Protein AF-A0A6N7IEB7-F1 (afdb_monomer)

Secondary structure (DSSP, 8-state):
-----S-----HHHHHHTTT-----B--TT-SEEEEESS-BHHHHHHTSTT-STT--HHHHHHHTTSSSSPPPGGGGGGSGGGTEEEEESS-S-BS-GGGS-HHHHHHHHHHHHHHHHHH--SEEEEE-HHHHHHHT--TT--SEEEEEEETTEEEEEE----GGGTTS-HHHHHHHHHHHHHHHHHHHHHHS--PPEEEEEHHHHHHTS-SSTTT-HHHHHHHHHHHHHHHHHHH---EEEEESS---TT----SSEEEE-SS-STTHHHHHHHHHHHT-S-GGGEEEE---HHHHHHHHHTT-EEE-HHHHHHHTT--

Solvent-accessible surface area (backbone atoms only — not comparable to full-atom values): 17397 Å² total; per-residue (Å²): 138,85,88,72,99,68,84,85,77,78,50,72,69,43,33,62,69,9,50,65,31,56,51,80,68,37,73,55,70,68,17,48,35,33,36,28,39,54,44,37,39,18,56,15,19,48,74,54,27,70,76,50,42,90,65,40,38,53,50,58,26,42,22,75,30,62,77,37,99,56,78,60,56,43,91,49,50,82,60,33,47,87,70,24,30,28,42,43,50,39,32,57,53,13,34,92,48,80,84,80,57,51,62,67,54,40,34,56,12,47,57,58,48,46,52,50,36,64,76,25,51,30,54,22,37,38,37,36,25,63,68,59,48,25,53,33,72,66,38,83,80,72,61,79,40,78,48,96,55,61,54,83,82,12,45,27,31,34,37,71,54,46,50,58,92,62,62,88,62,54,66,67,59,50,18,54,56,43,30,53,51,48,50,51,50,53,50,50,47,54,55,60,75,33,52,59,57,30,36,40,32,40,43,59,56,45,56,64,75,52,96,80,57,43,91,82,42,54,59,61,44,50,52,55,50,52,58,52,50,30,60,44,27,76,73,67,72,36,53,46,35,37,32,27,68,61,78,77,57,96,78,76,71,89,63,90,38,49,77,44,55,24,90,55,87,69,85,66,22,26,53,53,46,54,41,51,51,36,63,70,42,97,62,21,69,39,29,35,36,31,40,72,50,68,66,55,46,49,52,35,42,76,41,46,23,43,72,40,41,29,72,61,52,41,47,72,73,69,52,131

Mean predicted aligned error: 14.23 Å

Sequence (320 aa):
MHAGSDSWRPTEKDLAAAEGRTVPDVIAPGLRVLFCGINPGLYSAAVGHHFARPGNRFWKALHEAGFTERLLSPFEDTALPARGLGITNLVDRATAGAADLSAAELQRGVGRLEDKVRDYGPAAVAVLGMHAYRTAFGRRHARIGPQPETICGAHLWLLPNPSGAQARYQLADLVDILRELRETVWSAARSEDRSAIRWLVDGMNVIGTRPDGWWRDRDAAVRRLVHRLERHQDSSGEPLTVVFDGRPPADLADASVQVRFAPRRGRDAADDEIVRMVETDRDPGSLRVVTSDSTLAARARAGGAGVVSAGSFLRRLGDR

Foldseek 3Di:
DDDDPDDDFDDPVLLVVLFFAFADKLAAAQALEEEEEAEAASRCSSVSFPQQDPQQCVQVLCVLLPLDPDRDHSVCQNVNVVSSYIYYYLAGGYDNDSVVDDLVSLLVSLVVVLVRCVVRVHQAYEYEDDVSCCSNVVPVPDDAAWDPDARNNHTYGYAYHRHNVDPPDDSVNSNVRSNVSVCVSVVVVVVVVCPPQAEEEALVQLLVVDPPVCVVPVQVSSVVSLVLVQVVCVVRVRAYEYEYEDDHDPPPPDGPHHYYYQPDHDPCSSLVVSLVCLQPDPCQCSYEYEHPDPVSCVSSVVSNHHYDYSVRVVVVSVHD

Structure (mmCIF, N/CA/C/O backbone):
data_AF-A0A6N7IEB7-F1
#
_entry.id   AF-A0A6N7IEB7-F1
#
loop_
_atom_site.group_PDB
_atom_site.id
_atom_site.type_symbol
_atom_site.label_atom_id
_atom_site.label_alt_id
_atom_site.label_comp_id
_atom_site.label_asym_id
_atom_site.label_entity_id
_atom_site.label_seq_id
_atom_site.pdbx_PDB_ins_code
_atom_site.Cartn_x
_atom_site.Cartn_y
_atom_site.Cartn_z
_atom_site.occupancy
_atom_site.B_iso_or_equiv
_atom_site.auth_seq_id
_atom_site.auth_comp_id
_atom_site.auth_asym_id
_atom_site.auth_atom_id
_atom_site.pdbx_PDB_model_num
ATOM 1 N N . MET A 1 1 ? 26.856 -19.555 -8.829 1.00 33.53 1 MET A N 1
ATOM 2 C CA . MET A 1 1 ? 26.741 -18.780 -7.576 1.00 33.53 1 MET A CA 1
ATOM 3 C C . MET A 1 1 ? 27.744 -17.639 -7.639 1.00 33.53 1 MET A C 1
ATOM 5 O O . MET A 1 1 ? 28.922 -17.877 -7.420 1.00 33.53 1 MET A O 1
ATOM 9 N N . HIS A 1 2 ? 27.300 -16.437 -8.009 1.00 33.94 2 HIS A N 1
ATOM 10 C CA . HIS A 1 2 ? 28.089 -15.214 -7.851 1.00 33.94 2 HIS A CA 1
ATOM 11 C C . HIS A 1 2 ? 27.485 -14.439 -6.682 1.00 33.94 2 HIS A C 1
ATOM 13 O O . HIS A 1 2 ? 26.487 -13.746 -6.838 1.00 33.94 2 HIS A O 1
ATOM 19 N N . ALA A 1 3 ? 28.053 -14.648 -5.496 1.00 37.03 3 ALA A N 1
ATOM 20 C CA . ALA A 1 3 ? 27.811 -13.808 -4.336 1.00 37.03 3 ALA A CA 1
ATOM 21 C C . ALA A 1 3 ? 28.787 -12.626 -4.421 1.00 37.03 3 ALA A C 1
ATOM 23 O O . ALA A 1 3 ? 29.991 -12.803 -4.257 1.00 37.03 3 ALA A O 1
ATOM 24 N N . GLY A 1 4 ? 28.269 -11.446 -4.751 1.00 37.94 4 GLY A N 1
ATOM 25 C CA . GLY A 1 4 ? 29.026 -10.200 -4.813 1.00 37.94 4 GLY A CA 1
ATOM 26 C C . GLY A 1 4 ? 28.065 -9.035 -5.002 1.00 37.94 4 GLY A C 1
ATOM 27 O O . GLY A 1 4 ? 27.479 -8.881 -6.067 1.00 37.94 4 GLY A O 1
ATOM 28 N N . SER A 1 5 ? 27.878 -8.247 -3.951 1.00 50.69 5 SER A N 1
ATOM 29 C CA . SER A 1 5 ? 26.931 -7.134 -3.849 1.00 50.69 5 SER A CA 1
ATOM 30 C C . SER A 1 5 ? 27.354 -5.857 -4.589 1.00 50.69 5 SER A C 1
ATOM 32 O O . SER A 1 5 ? 26.827 -4.798 -4.275 1.00 50.69 5 SER A O 1
ATOM 34 N N . ASP A 1 6 ? 28.250 -5.916 -5.580 1.00 54.25 6 ASP A N 1
ATOM 35 C CA . ASP A 1 6 ? 28.765 -4.715 -6.247 1.00 54.25 6 ASP A CA 1
ATOM 36 C C . ASP A 1 6 ? 28.753 -4.812 -7.780 1.00 54.25 6 ASP A C 1
ATOM 38 O O . ASP A 1 6 ? 29.591 -5.447 -8.414 1.00 54.25 6 ASP A O 1
ATOM 42 N N . SER A 1 7 ? 27.798 -4.090 -8.373 1.00 65.69 7 SER A N 1
ATOM 43 C CA . SER A 1 7 ? 27.833 -3.484 -9.713 1.00 65.69 7 SER A CA 1
ATOM 44 C C . SER A 1 7 ? 28.461 -4.303 -10.851 1.00 65.69 7 SER A C 1
ATOM 46 O O . SER A 1 7 ? 29.455 -3.896 -11.458 1.00 65.69 7 SER A O 1
ATOM 48 N N . TRP A 1 8 ? 27.836 -5.414 -11.242 1.00 79.62 8 TRP A N 1
ATOM 49 C CA . TRP A 1 8 ? 28.175 -6.009 -12.534 1.00 79.62 8 TRP A CA 1
ATOM 50 C C . TRP A 1 8 ? 27.704 -5.101 -13.681 1.00 79.62 8 TRP A C 1
ATOM 52 O O . TRP A 1 8 ? 26.529 -4.737 -13.765 1.00 79.62 8 TRP A O 1
ATOM 62 N N . ARG A 1 9 ? 28.630 -4.720 -14.570 1.00 87.06 9 ARG A N 1
ATOM 63 C CA . ARG A 1 9 ? 28.331 -3.963 -15.791 1.00 87.06 9 ARG A CA 1
ATOM 64 C C . ARG A 1 9 ? 28.379 -4.912 -16.997 1.00 87.06 9 ARG A C 1
ATOM 66 O O . ARG A 1 9 ? 29.463 -5.408 -17.299 1.00 87.06 9 ARG A O 1
ATOM 73 N N . PRO A 1 10 ? 27.252 -5.152 -17.689 1.00 88.94 10 PRO A N 1
ATOM 74 C CA . PRO A 1 10 ? 27.214 -6.013 -18.864 1.00 88.94 10 PRO A CA 1
ATOM 75 C C . PRO A 1 10 ? 27.991 -5.395 -20.030 1.00 88.94 10 PRO A C 1
ATOM 77 O O . PRO A 1 10 ? 27.935 -4.183 -20.260 1.00 88.94 10 PRO A O 1
ATOM 80 N N . THR A 1 11 ? 28.702 -6.238 -20.775 1.00 92.88 11 THR A N 1
ATOM 81 C CA . THR A 1 11 ? 29.358 -5.874 -22.038 1.00 92.88 11 THR A CA 1
ATOM 82 C C . THR A 1 11 ? 28.338 -5.758 -23.175 1.00 92.88 11 THR A C 1
ATOM 84 O O . THR A 1 11 ? 27.195 -6.194 -23.046 1.00 92.88 11 THR A O 1
ATOM 87 N N . GLU A 1 12 ? 28.735 -5.223 -24.333 1.00 90.00 12 GLU A N 1
ATOM 88 C CA . GLU A 1 12 ? 27.867 -5.203 -25.525 1.00 90.00 12 GLU A CA 1
ATOM 89 C C . GLU A 1 12 ? 27.405 -6.607 -25.935 1.00 90.00 12 GLU A C 1
ATOM 91 O O . GLU A 1 12 ? 26.241 -6.803 -26.286 1.00 90.00 12 GLU A O 1
ATOM 96 N N . LYS A 1 13 ? 28.291 -7.603 -25.814 1.00 91.62 13 LYS A N 1
ATOM 97 C CA . LYS A 1 13 ? 27.964 -9.009 -26.069 1.00 91.62 13 LYS A CA 1
ATOM 98 C C . LYS A 1 13 ? 26.901 -9.523 -25.098 1.00 91.62 13 LYS A C 1
ATOM 100 O O . LYS A 1 13 ? 25.993 -10.234 -25.520 1.00 91.62 13 LYS A O 1
ATOM 105 N N . ASP A 1 14 ? 26.991 -9.149 -23.823 1.00 91.81 14 ASP A N 1
ATOM 106 C CA . ASP A 1 14 ? 25.999 -9.535 -22.815 1.00 91.81 14 ASP A CA 1
ATOM 107 C C . ASP A 1 14 ? 24.640 -8.883 -23.090 1.00 91.81 14 ASP A C 1
ATOM 109 O O . ASP A 1 14 ? 23.611 -9.539 -22.949 1.00 91.81 14 ASP A O 1
ATOM 113 N N . LEU A 1 15 ? 24.627 -7.620 -23.533 1.00 91.12 15 LEU A N 1
ATOM 114 C CA . LEU A 1 15 ? 23.401 -6.915 -23.915 1.00 91.12 15 LEU A CA 1
ATOM 115 C C . LEU A 1 15 ? 22.735 -7.546 -25.142 1.00 91.12 15 LEU A C 1
ATOM 117 O O . LEU A 1 15 ? 21.523 -7.745 -25.127 1.00 91.12 15 LEU A O 1
ATOM 121 N N . ALA A 1 16 ? 23.511 -7.895 -26.172 1.00 89.50 16 ALA A N 1
ATOM 122 C CA . ALA A 1 16 ? 22.996 -8.599 -27.346 1.00 89.50 16 ALA A CA 1
ATOM 123 C C . ALA A 1 16 ? 22.443 -9.982 -26.967 1.00 89.50 16 ALA A C 1
ATOM 125 O O . ALA A 1 16 ? 21.359 -10.366 -27.394 1.00 89.50 16 ALA A O 1
ATOM 126 N N . ALA A 1 17 ? 23.141 -10.710 -26.091 1.00 91.44 17 ALA A N 1
ATOM 127 C CA . ALA A 1 17 ? 22.692 -12.012 -25.604 1.00 91.44 17 ALA A CA 1
ATOM 128 C C . ALA A 1 17 ? 21.482 -11.934 -24.655 1.00 91.44 17 ALA A C 1
ATOM 130 O O . ALA A 1 17 ? 20.880 -12.972 -24.361 1.00 91.44 17 ALA A O 1
ATOM 131 N N . ALA A 1 18 ? 21.158 -10.745 -24.138 1.00 91.44 18 ALA A N 1
ATOM 132 C CA . ALA A 1 18 ? 20.023 -10.503 -23.257 1.00 91.44 18 ALA A CA 1
ATOM 133 C C . ALA A 1 18 ? 18.715 -10.237 -24.009 1.00 91.44 18 ALA A C 1
ATOM 135 O O . ALA A 1 18 ? 17.651 -10.261 -23.388 1.00 91.44 18 ALA A O 1
ATOM 136 N N . GLU A 1 19 ? 18.762 -10.008 -25.322 1.00 90.94 19 GLU A N 1
ATOM 137 C CA . GLU A 1 19 ? 17.553 -9.893 -26.129 1.00 90.94 19 GLU A CA 1
ATOM 138 C C . GLU A 1 19 ? 16.723 -11.174 -26.015 1.00 90.94 19 GLU A C 1
ATOM 140 O O . GLU A 1 19 ? 17.242 -12.288 -26.075 1.00 90.94 19 GLU A O 1
ATOM 145 N N . GLY A 1 20 ? 15.419 -11.031 -25.781 1.00 89.19 20 GLY A N 1
ATOM 146 C CA . GLY A 1 20 ? 14.563 -12.199 -25.597 1.00 89.19 20 GLY A CA 1
ATOM 147 C C . GLY A 1 20 ? 14.520 -12.759 -24.171 1.00 89.19 20 GLY A C 1
ATOM 148 O O . GLY A 1 20 ? 13.573 -13.474 -23.846 1.00 89.19 20 GLY A O 1
ATOM 149 N N . ARG A 1 21 ? 15.492 -12.432 -23.308 1.00 93.81 21 ARG A N 1
ATOM 150 C CA . ARG A 1 21 ? 15.506 -12.914 -21.918 1.00 93.81 21 ARG A CA 1
ATOM 151 C C . ARG A 1 21 ? 14.421 -12.250 -21.079 1.00 93.81 21 ARG A C 1
ATOM 153 O O . ARG A 1 21 ? 13.890 -11.200 -21.437 1.00 93.81 21 ARG A O 1
ATOM 160 N N . THR A 1 22 ? 14.130 -12.861 -19.940 1.00 94.06 22 THR A N 1
ATOM 161 C CA . THR A 1 22 ? 13.185 -12.356 -18.945 1.00 94.06 22 THR A CA 1
ATOM 162 C C . THR A 1 22 ? 13.918 -11.928 -17.676 1.00 94.06 22 THR A C 1
ATOM 164 O O . THR A 1 22 ? 15.037 -12.367 -17.408 1.00 94.06 22 THR A O 1
ATOM 167 N N . VAL A 1 23 ? 13.273 -11.075 -16.883 1.00 95.00 23 VAL A N 1
ATOM 168 C CA . VAL A 1 23 ? 13.683 -10.771 -15.505 1.00 95.00 23 VAL A CA 1
ATOM 169 C C . VAL A 1 23 ? 12.611 -11.346 -14.581 1.00 95.00 23 VAL A C 1
ATOM 171 O O . VAL A 1 23 ? 11.439 -11.038 -14.810 1.00 95.00 23 VAL A O 1
ATOM 174 N N . PRO A 1 24 ? 12.961 -12.184 -13.588 1.00 95.94 24 PRO A N 1
ATOM 175 C CA . PRO A 1 24 ? 11.985 -12.740 -12.654 1.00 95.94 24 PRO A CA 1
ATOM 176 C C . PRO A 1 24 ? 11.188 -11.647 -11.943 1.00 95.94 24 PRO A C 1
ATOM 178 O O . PRO A 1 24 ? 11.732 -10.597 -11.602 1.00 95.94 24 PRO A O 1
ATOM 181 N N . ASP A 1 25 ? 9.904 -11.891 -11.696 1.00 97.94 25 ASP A N 1
ATOM 182 C CA . ASP A 1 25 ? 9.104 -10.979 -10.883 1.00 97.94 25 ASP A CA 1
ATOM 183 C C . ASP A 1 25 ? 9.621 -10.935 -9.444 1.00 97.94 25 ASP A C 1
ATOM 185 O O . ASP A 1 25 ? 9.998 -11.951 -8.859 1.00 97.94 25 ASP A O 1
ATOM 189 N N . VAL A 1 26 ? 9.567 -9.746 -8.857 1.00 98.25 26 VAL A N 1
ATOM 190 C CA . VAL A 1 26 ? 9.758 -9.538 -7.424 1.00 98.25 26 VAL A CA 1
ATOM 191 C C . VAL A 1 26 ? 8.367 -9.375 -6.831 1.00 98.25 26 VAL A C 1
ATOM 193 O O . VAL A 1 26 ? 7.799 -8.285 -6.857 1.00 98.25 26 VAL A O 1
ATOM 196 N N . ILE A 1 27 ? 7.773 -10.468 -6.361 1.00 97.62 27 ILE A N 1
ATOM 197 C CA . ILE A 1 27 ? 6.359 -10.498 -5.975 1.00 97.62 27 ILE A CA 1
ATOM 198 C C . ILE A 1 27 ? 6.120 -11.438 -4.787 1.00 97.62 27 ILE A C 1
ATOM 200 O O . ILE A 1 27 ? 6.811 -12.441 -4.626 1.00 97.62 27 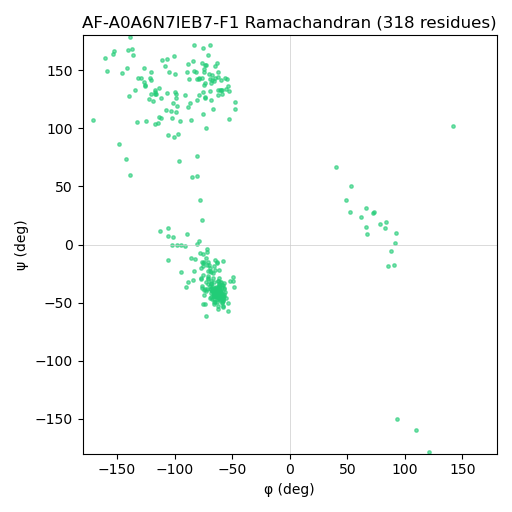ILE A O 1
ATOM 204 N N . ALA A 1 28 ? 5.152 -11.091 -3.942 1.00 94.06 28 ALA A N 1
ATOM 205 C CA . ALA A 1 28 ? 4.677 -11.892 -2.815 1.00 94.06 28 ALA A CA 1
ATOM 206 C C . ALA A 1 28 ? 3.208 -11.533 -2.520 1.00 94.06 28 ALA A C 1
ATOM 208 O O . ALA A 1 28 ? 2.731 -10.528 -3.042 1.00 94.06 28 ALA A O 1
ATOM 209 N N . PRO A 1 29 ? 2.472 -12.311 -1.710 1.00 91.69 29 PRO A N 1
ATOM 210 C CA . PRO A 1 29 ? 1.137 -11.920 -1.259 1.00 91.69 29 PRO A CA 1
ATOM 211 C C . PRO A 1 29 ? 1.157 -10.672 -0.361 1.00 91.69 29 PRO A C 1
ATOM 213 O O . PRO A 1 29 ? 2.137 -10.426 0.343 1.00 91.69 29 PRO A O 1
ATOM 216 N N . GLY A 1 30 ? 0.055 -9.915 -0.338 1.00 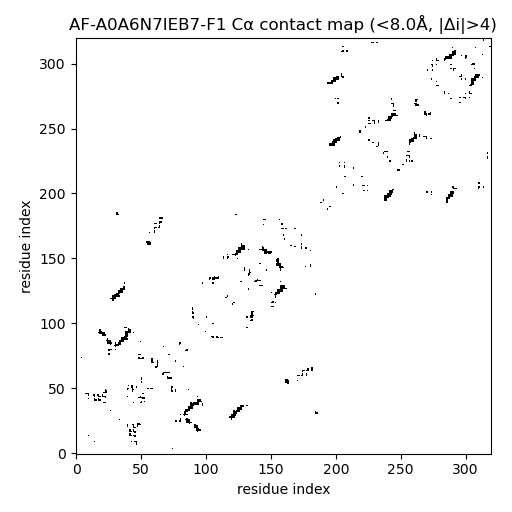83.62 30 GLY A N 1
ATOM 217 C CA . GLY A 1 30 ? -0.151 -8.824 0.628 1.00 83.62 30 GLY A CA 1
ATOM 218 C C . GLY A 1 30 ? 0.682 -7.564 0.364 1.00 83.62 30 GLY A C 1
ATOM 219 O O . GLY A 1 30 ? 1.021 -6.828 1.292 1.00 83.62 30 GLY A O 1
ATOM 220 N N . LEU A 1 31 ? 1.044 -7.306 -0.896 1.00 94.38 31 LEU A N 1
ATOM 221 C CA . LEU A 1 31 ? 1.757 -6.082 -1.264 1.00 94.38 31 LEU A CA 1
ATOM 222 C C . LEU A 1 31 ? 0.842 -4.861 -1.129 1.00 94.38 31 LEU A C 1
ATOM 224 O O . LEU A 1 31 ? -0.320 -4.876 -1.519 1.00 94.38 31 LEU A O 1
ATOM 228 N N . ARG A 1 32 ? 1.394 -3.741 -0.669 1.00 95.50 32 ARG A N 1
ATOM 229 C CA . ARG A 1 32 ? 0.737 -2.433 -0.757 1.00 95.50 32 ARG A CA 1
ATOM 230 C C . ARG A 1 32 ? 0.777 -1.893 -2.182 1.00 95.50 32 ARG A C 1
ATOM 232 O O . ARG A 1 32 ? -0.199 -1.312 -2.641 1.00 95.50 32 ARG A O 1
ATOM 239 N N . VAL A 1 33 ? 1.895 -2.084 -2.884 1.00 98.44 33 VAL A N 1
ATOM 240 C CA . VAL A 1 33 ? 2.061 -1.621 -4.269 1.00 98.44 33 VAL A CA 1
ATOM 241 C C . VAL A 1 33 ? 2.803 -2.664 -5.101 1.00 98.44 33 VAL A C 1
ATOM 243 O O . VAL A 1 33 ? 3.911 -3.071 -4.749 1.00 98.44 33 VAL A O 1
ATOM 246 N N . LEU A 1 34 ? 2.222 -3.040 -6.240 1.00 98.69 34 LEU A N 1
ATOM 247 C CA . LEU A 1 34 ? 2.896 -3.762 -7.317 1.00 98.69 34 LEU A CA 1
ATOM 248 C C . LEU A 1 34 ? 3.242 -2.782 -8.447 1.00 98.69 34 LEU A C 1
ATOM 250 O O . LEU A 1 34 ? 2.366 -2.303 -9.170 1.00 98.69 34 LEU A O 1
ATOM 254 N N . PHE A 1 35 ? 4.526 -2.473 -8.611 1.00 98.75 35 PHE A N 1
ATOM 255 C CA . PHE A 1 35 ? 5.016 -1.658 -9.719 1.00 98.75 35 PHE A CA 1
ATOM 256 C C . PHE A 1 35 ? 5.108 -2.501 -10.992 1.00 98.75 35 PHE A C 1
ATOM 258 O O . PHE A 1 35 ? 5.715 -3.568 -10.998 1.00 98.75 35 PHE A O 1
ATOM 265 N N . CYS A 1 36 ? 4.531 -2.019 -12.088 1.00 98.44 36 CYS A N 1
ATOM 266 C CA . CYS A 1 36 ? 4.513 -2.708 -13.372 1.00 98.44 36 CYS A CA 1
ATOM 267 C C . CYS A 1 36 ? 5.262 -1.881 -14.423 1.00 98.44 36 CYS A C 1
ATOM 269 O O . CYS A 1 36 ? 4.759 -0.870 -14.920 1.00 98.44 36 CYS A O 1
ATOM 271 N N . GLY A 1 37 ? 6.486 -2.291 -14.752 1.00 96.50 37 GLY A N 1
ATOM 272 C CA . GLY A 1 37 ? 7.210 -1.760 -15.903 1.00 96.50 37 GLY A CA 1
ATOM 273 C C . GLY A 1 37 ? 6.576 -2.198 -17.228 1.00 96.50 37 GLY A C 1
ATOM 274 O O . GLY A 1 37 ? 5.681 -3.039 -17.272 1.00 96.50 37 GLY A O 1
ATOM 275 N N . ILE A 1 38 ? 7.045 -1.629 -18.339 1.00 94.44 38 ILE A N 1
ATOM 276 C CA . ILE A 1 38 ? 6.576 -2.037 -19.671 1.00 94.44 38 ILE A CA 1
ATOM 277 C C . ILE A 1 38 ? 7.156 -3.411 -20.007 1.00 94.44 38 ILE A C 1
ATOM 279 O O . ILE A 1 38 ? 6.424 -4.379 -20.187 1.00 94.44 38 ILE A O 1
ATOM 283 N N . ASN A 1 39 ? 8.481 -3.472 -20.073 1.00 94.31 39 ASN A N 1
ATOM 284 C CA . ASN A 1 39 ? 9.269 -4.668 -20.298 1.00 94.31 39 ASN A CA 1
ATOM 285 C C . ASN A 1 39 ? 10.710 -4.429 -19.822 1.00 94.31 39 ASN A C 1
ATOM 287 O O . ASN A 1 39 ? 11.132 -3.268 -19.702 1.00 94.31 39 ASN A O 1
ATOM 291 N N . PRO A 1 40 ? 11.493 -5.489 -19.572 1.00 92.25 40 PRO A N 1
ATOM 292 C CA . PRO A 1 40 ? 12.897 -5.326 -19.234 1.00 92.25 40 PRO A CA 1
ATOM 293 C C . PRO A 1 40 ? 13.678 -4.673 -20.381 1.00 92.25 40 PRO A C 1
ATOM 295 O O . PRO A 1 40 ? 13.615 -5.105 -21.529 1.00 92.25 40 PRO A O 1
ATOM 298 N N . GLY A 1 41 ? 14.490 -3.661 -20.074 1.00 92.19 41 GLY A N 1
ATOM 299 C CA . GLY A 1 41 ? 15.532 -3.235 -21.011 1.00 92.19 41 GLY A CA 1
ATOM 300 C C . GLY A 1 41 ? 16.666 -4.263 -21.057 1.00 92.19 41 GLY A C 1
ATOM 301 O O . GLY A 1 41 ? 16.924 -4.922 -20.049 1.00 92.19 41 GLY A O 1
ATOM 302 N N . LEU A 1 42 ? 17.409 -4.334 -22.169 1.00 93.25 42 LEU A N 1
ATOM 303 C CA . LEU A 1 42 ? 18.542 -5.272 -22.330 1.00 93.25 42 LEU A CA 1
ATOM 304 C C . LEU A 1 42 ? 19.524 -5.274 -21.146 1.00 93.25 42 LEU A C 1
ATOM 306 O O . LEU A 1 42 ? 20.009 -6.324 -20.748 1.00 93.25 42 LEU A O 1
ATOM 310 N N . TYR A 1 43 ? 19.781 -4.110 -20.538 1.00 94.00 43 TYR A N 1
ATOM 311 C CA . TYR A 1 43 ? 20.649 -4.011 -19.361 1.00 94.00 43 TYR A CA 1
ATOM 312 C C . TYR A 1 43 ? 20.063 -4.750 -18.153 1.00 94.00 43 TYR A C 1
ATOM 314 O O . TYR A 1 43 ? 20.752 -5.554 -17.540 1.00 94.00 43 TYR A O 1
ATOM 322 N N . SER A 1 44 ? 18.790 -4.498 -17.828 1.00 94.06 44 SER A N 1
ATOM 323 C CA . SER A 1 44 ? 18.082 -5.179 -16.737 1.00 94.06 44 SER A CA 1
ATOM 324 C C . SER A 1 44 ? 18.006 -6.683 -16.959 1.00 94.06 44 SER A C 1
ATOM 326 O O . SER A 1 44 ? 18.197 -7.444 -16.021 1.00 94.06 44 SER A O 1
ATOM 328 N N . ALA A 1 45 ? 17.776 -7.105 -18.202 1.00 94.56 45 ALA A N 1
ATOM 329 C CA . ALA A 1 45 ? 17.716 -8.514 -18.566 1.00 94.56 45 ALA A CA 1
ATOM 330 C C . ALA A 1 45 ? 19.083 -9.203 -18.534 1.00 94.56 45 ALA A C 1
ATOM 332 O O . ALA A 1 45 ? 19.166 -10.369 -18.160 1.00 94.56 45 ALA A O 1
ATOM 333 N N . ALA A 1 46 ? 20.155 -8.485 -18.884 1.00 94.31 46 ALA A N 1
ATOM 334 C CA . ALA A 1 46 ? 21.508 -8.996 -18.739 1.00 94.31 46 ALA A CA 1
ATOM 335 C C . ALA A 1 46 ? 21.801 -9.253 -17.259 1.00 94.31 46 ALA A C 1
ATOM 337 O O . ALA A 1 46 ? 22.106 -10.387 -16.904 1.00 94.31 46 ALA A O 1
ATOM 338 N N . VAL A 1 47 ? 21.639 -8.233 -16.404 1.00 94.31 47 VAL A N 1
ATOM 339 C CA . VAL A 1 47 ? 21.975 -8.307 -14.968 1.00 94.31 47 VAL A CA 1
ATOM 340 C C . VAL A 1 47 ? 20.973 -9.081 -14.117 1.00 94.31 47 VAL A C 1
ATOM 342 O O . VAL A 1 47 ? 21.308 -9.445 -12.998 1.00 94.31 47 VAL A O 1
ATOM 345 N N . GLY A 1 48 ? 19.770 -9.343 -14.630 1.00 94.62 48 GLY A N 1
ATOM 346 C CA . GLY A 1 48 ? 18.723 -10.082 -13.924 1.00 94.62 48 GLY A CA 1
ATOM 347 C C . GLY A 1 48 ? 17.960 -9.272 -12.874 1.00 94.62 48 GLY A C 1
ATOM 348 O O . GLY A 1 48 ? 17.289 -9.873 -12.044 1.00 94.62 48 GLY A O 1
ATOM 349 N N . HIS A 1 49 ? 18.033 -7.936 -12.919 1.00 96.06 49 HIS A N 1
ATOM 350 C CA . HIS A 1 49 ? 17.422 -7.048 -11.924 1.00 96.06 49 HIS A CA 1
ATOM 351 C C . HIS A 1 49 ? 16.614 -5.912 -12.553 1.00 96.06 49 HIS A C 1
ATOM 353 O O . HIS A 1 49 ? 16.979 -5.317 -13.583 1.00 96.06 49 HIS A O 1
ATOM 359 N N . HIS A 1 50 ? 15.506 -5.563 -11.899 1.00 96.44 50 HIS A N 1
ATOM 360 C CA . HIS A 1 50 ? 14.584 -4.542 -12.393 1.00 96.44 50 HIS A CA 1
ATOM 361 C C . HIS A 1 50 ? 15.201 -3.142 -12.360 1.00 96.44 50 HIS A C 1
ATOM 363 O O . HIS A 1 50 ? 15.896 -2.749 -11.424 1.00 96.44 50 HIS A O 1
ATOM 369 N N . PHE A 1 51 ? 14.940 -2.361 -13.413 1.00 94.88 51 PHE A N 1
ATOM 370 C CA . PHE A 1 51 ? 15.368 -0.960 -13.531 1.00 94.88 51 PHE A CA 1
ATOM 371 C C . PHE A 1 51 ? 16.875 -0.706 -13.297 1.00 94.88 51 PHE A C 1
ATOM 373 O O . PHE A 1 51 ? 17.268 0.386 -12.899 1.00 94.88 51 PHE A O 1
ATOM 380 N N . ALA A 1 52 ? 17.730 -1.694 -13.568 1.00 94.69 52 ALA A N 1
ATOM 381 C CA . ALA A 1 52 ? 19.149 -1.664 -13.227 1.00 94.69 52 ALA A CA 1
ATOM 382 C C . ALA A 1 52 ? 20.038 -0.765 -14.103 1.00 94.69 52 ALA A C 1
ATOM 384 O O . ALA A 1 52 ? 21.175 -0.481 -13.728 1.00 94.69 52 ALA A O 1
ATOM 385 N N . ARG A 1 53 ? 19.560 -0.313 -15.273 1.00 92.25 53 ARG A N 1
ATOM 386 C CA . ARG A 1 53 ? 20.362 0.534 -16.174 1.00 92.25 53 ARG A CA 1
ATOM 387 C C . ARG A 1 53 ? 20.789 1.829 -15.460 1.00 92.25 53 ARG A C 1
ATOM 389 O O . ARG A 1 53 ? 19.910 2.554 -14.986 1.00 92.25 53 ARG A O 1
ATOM 396 N N . PRO A 1 54 ? 22.085 2.198 -15.479 1.00 90.25 54 PRO A N 1
ATOM 397 C CA . PRO A 1 54 ? 22.540 3.493 -14.984 1.00 90.25 54 PRO A CA 1
ATOM 398 C C . PRO A 1 54 ? 21.762 4.650 -15.622 1.00 90.25 54 PRO A C 1
ATOM 400 O O . PRO A 1 54 ? 21.558 4.683 -16.836 1.00 90.25 54 PRO A O 1
ATOM 403 N N . GLY A 1 55 ? 21.298 5.587 -14.795 1.00 88.81 55 GLY A N 1
ATOM 404 C CA . GLY A 1 55 ? 20.445 6.700 -15.225 1.00 88.81 55 GLY A CA 1
ATOM 405 C C . GLY A 1 55 ? 18.941 6.399 -15.217 1.00 88.81 55 GLY A C 1
ATOM 406 O O . GLY A 1 55 ? 18.145 7.317 -15.417 1.00 88.81 55 GLY A O 1
ATOM 407 N N . ASN A 1 56 ? 18.516 5.158 -14.950 1.00 93.62 56 ASN A N 1
ATOM 408 C CA . ASN A 1 56 ? 17.136 4.903 -14.545 1.00 93.62 56 ASN A CA 1
ATOM 409 C C . ASN A 1 56 ? 16.900 5.481 -13.141 1.00 93.62 56 ASN A C 1
ATOM 411 O O . ASN A 1 56 ? 17.706 5.292 -12.232 1.00 93.62 56 ASN A O 1
ATOM 415 N N . ARG A 1 57 ? 15.799 6.215 -12.974 1.00 95.38 57 ARG A N 1
ATOM 416 C CA . ARG A 1 57 ? 15.508 6.979 -11.756 1.00 95.38 57 ARG A CA 1
ATOM 417 C C . ARG A 1 57 ? 14.577 6.263 -10.782 1.00 95.38 57 ARG A C 1
ATOM 419 O O . ARG A 1 57 ? 14.308 6.828 -9.731 1.00 95.38 57 ARG A O 1
ATOM 426 N N . PHE A 1 58 ? 14.112 5.049 -11.092 1.00 96.88 58 PHE A N 1
ATOM 427 C CA . PHE A 1 58 ? 13.123 4.319 -10.291 1.00 96.88 58 PHE A CA 1
ATOM 428 C C . PHE A 1 58 ? 13.550 4.189 -8.828 1.00 96.88 58 PHE A C 1
ATOM 430 O O . PHE A 1 58 ? 12.862 4.689 -7.949 1.00 96.88 58 PHE A O 1
ATOM 437 N N . TRP A 1 59 ? 14.721 3.599 -8.576 1.00 97.69 59 TRP A N 1
ATOM 438 C CA . TRP A 1 59 ? 15.227 3.348 -7.224 1.00 97.69 59 TRP A CA 1
ATOM 439 C C . TRP A 1 59 ? 15.423 4.632 -6.412 1.00 97.69 59 TRP A C 1
ATOM 441 O O . TRP A 1 59 ? 15.065 4.691 -5.237 1.00 97.69 59 TRP A O 1
ATOM 451 N N . LYS A 1 60 ? 15.928 5.688 -7.061 1.00 97.50 60 LYS A N 1
ATOM 452 C CA . LYS A 1 60 ? 16.109 7.003 -6.435 1.00 97.50 60 LYS A CA 1
ATOM 453 C C . LYS A 1 60 ? 14.768 7.658 -6.098 1.00 97.50 60 LYS A C 1
ATOM 455 O O . LYS A 1 60 ? 14.585 8.109 -4.975 1.00 97.50 60 LYS A O 1
ATOM 460 N N . ALA A 1 61 ? 13.827 7.649 -7.040 1.00 97.81 61 ALA A N 1
ATOM 461 C CA . ALA A 1 61 ? 12.493 8.205 -6.845 1.00 97.81 61 ALA A CA 1
ATOM 462 C C . ALA A 1 61 ? 11.699 7.436 -5.774 1.00 97.81 61 ALA A C 1
ATOM 464 O O . ALA A 1 61 ? 11.035 8.051 -4.946 1.00 97.81 61 ALA A O 1
ATOM 465 N N . LEU A 1 62 ? 11.816 6.103 -5.746 1.00 98.19 62 LEU A N 1
ATOM 466 C CA . LEU A 1 62 ? 11.197 5.232 -4.744 1.00 98.19 62 LEU A CA 1
ATOM 467 C C . LEU A 1 62 ? 11.667 5.596 -3.326 1.00 98.19 62 LEU A C 1
ATOM 469 O O . LEU A 1 62 ? 10.847 5.758 -2.420 1.00 98.19 62 LEU A O 1
ATOM 473 N N . HIS A 1 63 ? 12.978 5.778 -3.151 1.00 98.12 63 HIS A N 1
ATOM 474 C CA . HIS A 1 63 ? 13.556 6.189 -1.875 1.00 98.12 63 HIS A CA 1
ATOM 475 C C . HIS A 1 63 ? 13.134 7.609 -1.472 1.00 98.12 63 HIS A C 1
ATOM 477 O O . HIS A 1 63 ? 12.644 7.805 -0.363 1.00 98.12 63 HIS A O 1
ATOM 483 N N . GLU A 1 64 ? 13.258 8.592 -2.368 1.00 97.88 64 GLU A N 1
ATOM 484 C CA . GLU A 1 64 ? 12.913 9.997 -2.081 1.00 97.88 64 GLU A CA 1
ATOM 485 C C . GLU A 1 64 ? 11.404 10.217 -1.838 1.00 97.88 64 GLU A C 1
ATOM 487 O O . GLU A 1 64 ? 11.005 11.142 -1.121 1.00 97.88 64 GLU A O 1
ATOM 492 N N . ALA A 1 65 ? 10.552 9.339 -2.374 1.00 96.25 65 ALA A N 1
ATOM 493 C CA . ALA A 1 65 ? 9.122 9.294 -2.068 1.00 96.25 65 ALA A CA 1
ATOM 494 C C . ALA A 1 65 ? 8.804 8.626 -0.713 1.00 96.25 65 ALA A C 1
ATOM 496 O O . ALA A 1 65 ? 7.659 8.657 -0.261 1.00 96.25 65 ALA A O 1
ATOM 497 N N . GLY A 1 66 ? 9.800 8.040 -0.039 1.00 96.19 66 GLY A N 1
ATOM 498 C CA . GLY A 1 66 ? 9.669 7.456 1.297 1.00 96.19 66 GLY A CA 1
ATOM 499 C C . GLY A 1 66 ? 9.132 6.024 1.326 1.00 96.19 66 GLY A C 1
ATOM 500 O O . GLY A 1 66 ? 8.630 5.583 2.364 1.00 96.19 66 GLY A O 1
ATOM 501 N N . PHE A 1 67 ? 9.194 5.292 0.209 1.00 96.00 67 PHE A N 1
ATOM 502 C CA . PHE A 1 67 ? 8.849 3.865 0.177 1.00 96.00 67 PHE A CA 1
ATOM 503 C C . PHE A 1 67 ? 9.934 2.977 0.799 1.00 96.00 67 PHE A C 1
ATOM 505 O O . PHE A 1 67 ? 9.625 1.895 1.295 1.00 96.00 67 PHE A O 1
ATOM 512 N N . THR A 1 68 ? 11.191 3.430 0.794 1.00 94.94 68 THR A N 1
ATOM 513 C CA . THR A 1 68 ? 12.326 2.727 1.406 1.00 94.94 68 THR A CA 1
ATOM 514 C C . THR A 1 68 ? 13.113 3.662 2.318 1.00 94.94 68 THR A C 1
ATOM 516 O O . THR A 1 68 ? 13.298 4.843 2.022 1.00 94.94 68 THR A O 1
ATOM 519 N N . GLU A 1 69 ? 13.605 3.125 3.431 1.00 92.56 69 GLU A N 1
ATOM 520 C CA . GLU A 1 69 ? 14.348 3.849 4.468 1.00 92.56 69 GLU A CA 1
ATOM 521 C C . GLU A 1 69 ? 15.729 4.339 4.008 1.00 92.56 69 GLU A C 1
ATOM 523 O O . GLU A 1 69 ? 16.259 5.315 4.533 1.00 92.56 69 GL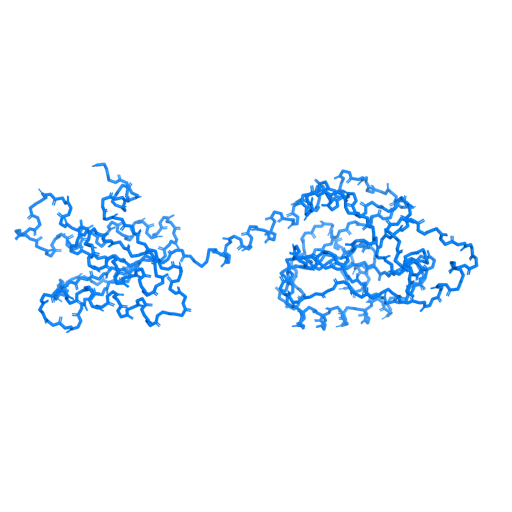U A O 1
ATOM 528 N N . ARG A 1 70 ? 16.293 3.681 2.993 1.00 96.12 70 ARG A N 1
ATOM 529 C CA . ARG A 1 70 ? 17.523 4.068 2.300 1.00 96.12 70 ARG A CA 1
ATOM 530 C C . ARG A 1 70 ? 17.383 3.828 0.801 1.00 96.12 70 ARG A C 1
ATOM 532 O O . ARG A 1 70 ? 16.474 3.117 0.360 1.00 96.12 70 ARG A O 1
ATOM 539 N N . LEU A 1 71 ? 18.319 4.368 0.026 1.00 97.06 71 LEU A N 1
ATOM 540 C CA . LEU A 1 71 ? 18.454 4.029 -1.384 1.00 97.06 71 LEU A CA 1
ATOM 541 C C . LEU A 1 71 ? 18.888 2.563 -1.524 1.00 97.06 71 LEU A C 1
ATOM 543 O O . LEU A 1 71 ? 19.966 2.186 -1.060 1.00 97.06 71 LEU A O 1
ATOM 547 N N . LEU A 1 72 ? 18.034 1.747 -2.144 1.00 96.00 72 LEU A N 1
ATOM 548 C CA . LEU A 1 72 ? 18.351 0.365 -2.501 1.00 96.00 72 LEU A CA 1
ATOM 549 C C . LEU A 1 72 ? 19.024 0.315 -3.875 1.00 96.00 72 LEU A C 1
ATOM 551 O O . LEU A 1 72 ? 18.661 1.057 -4.793 1.00 96.00 72 LEU A O 1
ATOM 555 N N . SER A 1 73 ? 19.993 -0.581 -4.010 1.00 95.50 73 SER A N 1
ATOM 556 C CA . SER A 1 73 ? 20.561 -0.978 -5.294 1.00 95.50 73 SER A CA 1
ATOM 557 C C . SER A 1 73 ? 19.581 -1.889 -6.051 1.00 95.50 73 SER A C 1
ATOM 559 O O . SER A 1 73 ? 18.851 -2.647 -5.412 1.00 95.50 73 SER A O 1
ATOM 561 N N . PRO A 1 74 ? 19.585 -1.904 -7.399 1.00 95.44 74 PRO A N 1
ATOM 562 C CA . PRO A 1 74 ? 18.817 -2.880 -8.177 1.00 95.44 74 PRO A CA 1
ATOM 563 C C . PRO A 1 74 ? 19.065 -4.337 -7.765 1.00 95.44 74 PRO A C 1
ATOM 565 O O . PRO A 1 74 ? 18.154 -5.150 -7.820 1.00 95.44 74 PRO A O 1
ATOM 568 N N . PHE A 1 75 ? 20.279 -4.652 -7.302 1.00 94.88 75 PHE A N 1
ATOM 569 C CA . PHE A 1 75 ? 20.664 -5.987 -6.824 1.00 94.88 75 PHE A CA 1
ATOM 570 C C . PHE A 1 75 ? 20.029 -6.365 -5.471 1.00 94.88 75 PHE A C 1
ATOM 572 O O . PHE A 1 75 ? 20.173 -7.492 -5.007 1.00 94.88 75 PHE A O 1
ATOM 579 N N . GLU A 1 76 ? 19.335 -5.426 -4.828 1.00 95.56 76 GLU A N 1
ATOM 580 C CA . GLU A 1 76 ? 18.623 -5.605 -3.560 1.00 95.56 76 GLU A CA 1
ATOM 581 C C . GLU A 1 76 ? 17.099 -5.669 -3.766 1.00 95.56 76 GLU A C 1
ATOM 583 O O . GLU A 1 76 ? 16.334 -5.544 -2.809 1.00 95.56 76 GLU A O 1
ATOM 588 N N . ASP A 1 77 ? 16.634 -5.855 -5.006 1.00 95.44 77 ASP A N 1
ATOM 589 C CA . ASP A 1 77 ? 15.210 -5.873 -5.350 1.00 95.44 77 ASP A CA 1
ATOM 590 C C . ASP A 1 77 ? 14.409 -6.940 -4.591 1.00 95.44 77 ASP A C 1
ATOM 592 O O . ASP A 1 77 ? 13.298 -6.667 -4.138 1.00 95.44 77 ASP A O 1
ATOM 596 N N . THR A 1 78 ? 15.009 -8.095 -4.313 1.00 95.69 78 THR A N 1
ATOM 597 C CA . THR A 1 78 ? 14.437 -9.157 -3.463 1.00 95.69 78 THR A CA 1
ATOM 598 C C . THR A 1 78 ? 14.085 -8.721 -2.032 1.00 95.69 78 THR A C 1
ATOM 600 O O . THR A 1 78 ? 13.334 -9.418 -1.354 1.00 95.69 78 THR A O 1
ATOM 603 N N . ALA A 1 79 ? 14.562 -7.564 -1.561 1.00 93.44 79 ALA A N 1
ATOM 604 C CA . ALA A 1 79 ? 14.201 -7.011 -0.256 1.00 93.44 79 ALA A CA 1
ATOM 605 C C . ALA A 1 79 ? 12.861 -6.242 -0.268 1.00 93.44 79 ALA A C 1
ATOM 607 O O . ALA A 1 79 ? 12.327 -5.912 0.797 1.00 93.44 79 ALA A O 1
ATOM 608 N N . LEU A 1 80 ? 12.308 -5.926 -1.444 1.00 97.25 80 LEU A N 1
ATOM 609 C CA . LEU A 1 80 ? 11.068 -5.155 -1.582 1.00 97.25 80 LEU A CA 1
ATOM 610 C C . LEU A 1 80 ? 9.819 -5.841 -0.998 1.00 97.25 80 LEU A C 1
ATOM 612 O O . LEU A 1 80 ? 9.062 -5.144 -0.312 1.00 97.25 80 LEU A O 1
ATOM 616 N N . PRO A 1 81 ? 9.596 -7.162 -1.165 1.00 96.44 81 PRO A N 1
ATOM 617 C CA . PRO A 1 81 ? 8.385 -7.810 -0.663 1.00 96.44 81 PRO A CA 1
ATOM 618 C C . PRO A 1 81 ? 8.194 -7.670 0.849 1.00 96.44 81 PRO A C 1
ATOM 620 O O . PRO A 1 81 ? 7.085 -7.409 1.306 1.00 96.44 81 PRO A O 1
ATOM 623 N N . ALA A 1 82 ? 9.281 -7.712 1.629 1.00 90.25 82 ALA A N 1
ATOM 624 C CA . ALA A 1 82 ? 9.242 -7.497 3.081 1.00 90.25 82 ALA A CA 1
ATOM 625 C C . ALA A 1 82 ? 8.767 -6.082 3.484 1.00 90.25 82 ALA A C 1
ATOM 627 O O . ALA A 1 82 ? 8.399 -5.854 4.633 1.00 90.25 82 ALA A O 1
ATOM 628 N N . ARG A 1 83 ? 8.765 -5.125 2.546 1.00 92.12 83 ARG A N 1
ATOM 629 C CA . ARG A 1 83 ? 8.264 -3.749 2.716 1.00 92.12 83 ARG A CA 1
ATOM 630 C C . ARG A 1 83 ? 6.866 -3.556 2.112 1.00 92.12 83 ARG A C 1
ATOM 632 O O . ARG A 1 83 ? 6.368 -2.431 2.067 1.00 92.12 83 ARG A O 1
ATOM 639 N N . GLY A 1 84 ? 6.233 -4.633 1.641 1.00 95.19 84 GLY A N 1
ATOM 640 C CA . GLY A 1 84 ? 4.950 -4.594 0.942 1.00 95.19 84 GLY A CA 1
ATOM 641 C C . GLY A 1 84 ? 5.054 -4.025 -0.474 1.00 95.19 84 GLY A C 1
ATOM 642 O O . GLY A 1 84 ? 4.091 -3.438 -0.962 1.00 95.19 84 GLY A O 1
ATOM 643 N N . LEU A 1 85 ? 6.212 -4.144 -1.125 1.00 98.38 85 LEU A N 1
ATOM 644 C CA . LEU A 1 85 ? 6.451 -3.626 -2.472 1.00 98.38 85 LEU A CA 1
ATOM 645 C C . LEU A 1 85 ? 6.832 -4.767 -3.415 1.00 98.38 85 LEU A C 1
ATOM 647 O O . LEU A 1 85 ? 7.572 -5.669 -3.032 1.00 98.38 85 LEU A O 1
ATOM 651 N N . GLY A 1 86 ? 6.356 -4.713 -4.653 1.00 98.44 86 GLY A N 1
ATOM 652 C CA . GLY A 1 86 ? 6.736 -5.666 -5.694 1.00 98.44 86 GLY A CA 1
ATOM 653 C C . GLY A 1 86 ? 7.012 -4.989 -7.026 1.00 98.44 86 GLY A C 1
ATOM 654 O O . GLY A 1 86 ? 6.621 -3.842 -7.246 1.00 98.44 86 GLY A O 1
ATOM 655 N N . ILE A 1 87 ? 7.684 -5.711 -7.918 1.00 98.69 87 ILE A N 1
ATOM 656 C CA . ILE A 1 87 ? 7.977 -5.283 -9.282 1.00 98.69 87 ILE A CA 1
ATOM 657 C C . ILE A 1 87 ? 7.673 -6.422 -10.255 1.00 98.69 87 ILE A C 1
ATOM 659 O O . ILE A 1 87 ? 8.105 -7.558 -10.069 1.00 98.69 87 ILE A O 1
ATOM 663 N N . THR A 1 88 ? 6.967 -6.085 -11.327 1.00 98.31 88 THR A N 1
ATOM 664 C CA . THR A 1 88 ? 6.722 -6.941 -12.487 1.00 98.31 88 THR A CA 1
ATOM 665 C C . THR A 1 88 ? 6.834 -6.128 -13.780 1.00 98.31 88 THR A C 1
ATOM 667 O O . THR A 1 88 ? 7.057 -4.915 -13.751 1.00 98.31 88 THR A O 1
ATOM 670 N N . ASN A 1 89 ? 6.659 -6.776 -14.931 1.00 97.56 89 ASN A N 1
ATOM 671 C CA . ASN A 1 89 ? 6.514 -6.117 -16.224 1.00 97.56 89 ASN A CA 1
ATOM 672 C C . ASN A 1 89 ? 5.248 -6.584 -16.942 1.00 97.56 89 ASN A C 1
ATOM 674 O O . ASN A 1 89 ? 4.787 -7.709 -16.759 1.00 97.56 89 ASN A O 1
ATOM 678 N N . LEU A 1 90 ? 4.705 -5.712 -17.788 1.00 96.06 90 LEU A N 1
ATOM 679 C CA . LEU A 1 90 ? 3.559 -6.024 -18.633 1.00 96.06 90 LEU A CA 1
ATOM 680 C C . LEU A 1 90 ? 3.934 -7.048 -19.719 1.00 96.06 90 LEU A C 1
ATOM 682 O O . LEU A 1 90 ? 3.165 -7.955 -20.033 1.00 96.06 90 LEU A O 1
ATOM 686 N N . VAL A 1 91 ? 5.137 -6.928 -20.282 1.00 95.75 91 VAL A N 1
ATOM 687 C CA . VAL A 1 91 ? 5.718 -7.871 -21.242 1.00 95.75 91 VAL A CA 1
ATOM 688 C C . VAL A 1 91 ? 7.023 -8.428 -20.681 1.00 95.75 91 VAL A C 1
ATOM 690 O O . VAL A 1 91 ? 7.904 -7.677 -20.271 1.00 95.75 91 VAL A O 1
ATOM 693 N N . ASP A 1 92 ? 7.155 -9.754 -20.686 1.00 91.81 92 ASP A N 1
ATOM 694 C CA . ASP A 1 92 ? 8.261 -10.445 -20.010 1.00 91.81 92 ASP A CA 1
ATOM 695 C C . ASP A 1 92 ? 9.576 -10.361 -20.800 1.00 91.81 92 ASP A C 1
ATOM 697 O O . ASP A 1 92 ? 10.663 -10.358 -20.222 1.00 91.81 92 ASP A O 1
ATOM 701 N N . ARG A 1 93 ? 9.474 -10.276 -22.132 1.00 92.69 93 ARG A N 1
ATOM 702 C CA . ARG A 1 93 ? 10.616 -10.304 -23.048 1.00 92.69 93 ARG A CA 1
ATOM 703 C C . ARG A 1 93 ? 11.386 -8.984 -23.048 1.00 92.69 93 ARG A C 1
ATOM 705 O O . ARG A 1 93 ? 10.815 -7.911 -23.261 1.00 92.69 93 ARG A O 1
ATOM 712 N N . ALA A 1 94 ? 12.703 -9.078 -22.914 1.00 92.38 94 ALA A N 1
ATOM 713 C CA . ALA A 1 94 ? 13.589 -7.934 -23.013 1.00 92.38 94 ALA A CA 1
ATOM 714 C C . ALA A 1 94 ? 13.773 -7.430 -24.449 1.00 92.38 94 ALA A C 1
ATOM 716 O O . ALA A 1 94 ? 13.954 -8.225 -25.378 1.00 92.38 94 ALA A O 1
ATOM 717 N N . THR A 1 95 ? 13.786 -6.104 -24.604 1.00 88.75 95 THR A N 1
ATOM 718 C CA . THR A 1 95 ? 14.049 -5.407 -25.876 1.00 88.75 95 THR A CA 1
ATOM 719 C C . THR A 1 95 ? 14.982 -4.208 -25.669 1.00 88.75 95 THR A C 1
ATOM 721 O O . THR A 1 95 ? 15.261 -3.796 -24.533 1.00 88.75 95 THR A O 1
ATOM 724 N N . ALA A 1 96 ? 15.493 -3.641 -26.767 1.00 81.31 96 ALA A N 1
ATOM 725 C CA . ALA A 1 96 ? 16.282 -2.410 -26.733 1.00 81.31 96 ALA A CA 1
ATOM 726 C C . ALA A 1 96 ? 15.437 -1.213 -26.269 1.00 81.31 96 ALA A C 1
ATOM 728 O O . ALA A 1 96 ? 15.919 -0.381 -25.492 1.00 81.31 96 ALA A O 1
ATOM 729 N N . GLY A 1 97 ? 14.163 -1.162 -26.673 1.00 74.44 97 GLY A N 1
ATOM 730 C CA . GLY A 1 97 ? 13.203 -0.199 -26.155 1.00 74.44 97 GLY A CA 1
ATOM 731 C C . GLY A 1 97 ? 11.755 -0.677 -26.218 1.00 74.44 97 GLY A C 1
ATOM 732 O O . GLY A 1 97 ? 11.393 -1.591 -26.951 1.00 74.44 97 GLY A O 1
ATOM 733 N N . ALA A 1 98 ? 10.888 0.004 -25.471 1.00 70.25 98 ALA A N 1
ATOM 734 C CA . ALA A 1 98 ? 9.454 -0.289 -25.443 1.00 70.25 98 ALA A CA 1
ATOM 735 C C . ALA A 1 98 ? 8.740 -0.070 -26.797 1.00 70.25 98 ALA A C 1
ATOM 737 O O . ALA A 1 98 ? 7.612 -0.521 -26.962 1.00 70.25 98 ALA A O 1
ATOM 738 N N . ALA A 1 99 ? 9.371 0.629 -27.750 1.00 72.81 99 ALA A N 1
ATOM 739 C CA . ALA A 1 99 ? 8.836 0.843 -29.099 1.00 72.81 99 ALA A CA 1
ATOM 740 C C . ALA A 1 99 ? 8.828 -0.438 -29.953 1.00 72.81 99 ALA A C 1
ATOM 742 O O . ALA A 1 99 ? 8.094 -0.506 -30.933 1.00 72.81 99 ALA A O 1
ATOM 743 N N . ASP A 1 100 ? 9.592 -1.455 -29.548 1.00 77.19 100 ASP A N 1
ATOM 744 C CA . ASP A 1 100 ? 9.682 -2.745 -30.239 1.00 77.19 100 ASP A CA 1
ATOM 745 C C . ASP A 1 100 ? 8.501 -3.679 -29.904 1.00 77.19 100 ASP A C 1
ATOM 747 O O . ASP A 1 100 ? 8.460 -4.821 -30.360 1.00 77.19 100 ASP A O 1
ATOM 751 N N . LEU A 1 101 ? 7.557 -3.225 -29.071 1.00 86.94 101 LEU A N 1
ATOM 752 C CA . LEU A 1 101 ? 6.415 -4.011 -28.611 1.00 86.94 101 LEU A CA 1
ATOM 753 C C . LEU A 1 101 ? 5.160 -3.687 -29.417 1.00 86.94 101 LEU A C 1
ATOM 755 O O . LEU A 1 101 ? 4.748 -2.529 -29.527 1.00 86.94 101 LEU A O 1
ATOM 759 N N . SER A 1 102 ? 4.493 -4.723 -29.918 1.00 91.06 102 SER A N 1
ATOM 760 C CA . SER A 1 102 ? 3.208 -4.559 -30.594 1.00 91.06 102 SER A CA 1
ATOM 761 C C . SER A 1 102 ? 2.072 -4.253 -29.608 1.00 91.06 102 SER A C 1
ATOM 763 O O . SER A 1 102 ? 2.079 -4.672 -28.447 1.00 91.06 102 SER A O 1
ATOM 765 N N . ALA A 1 103 ? 1.021 -3.582 -30.092 1.00 91.75 103 ALA A N 1
ATOM 766 C CA . ALA A 1 103 ? -0.183 -3.331 -29.296 1.00 91.75 103 ALA A CA 1
ATOM 767 C C . ALA A 1 103 ? -0.818 -4.633 -28.770 1.00 91.75 103 ALA A C 1
ATOM 769 O O . ALA A 1 103 ? -1.262 -4.687 -27.625 1.00 91.75 103 ALA A O 1
ATOM 770 N N . ALA A 1 104 ? -0.802 -5.698 -29.578 1.00 92.38 104 ALA A N 1
ATOM 771 C CA . ALA A 1 104 ? -1.342 -6.998 -29.199 1.00 92.38 104 ALA A CA 1
ATOM 772 C C . ALA A 1 104 ? -0.527 -7.673 -28.079 1.00 92.38 104 ALA A C 1
ATOM 774 O O . ALA A 1 104 ? -1.101 -8.329 -27.213 1.00 92.38 104 ALA A O 1
ATOM 775 N N . GLU A 1 105 ? 0.802 -7.516 -28.064 1.00 93.44 105 GLU A N 1
ATOM 776 C CA . GLU A 1 105 ? 1.643 -8.010 -26.963 1.00 93.44 105 GLU A CA 1
ATOM 777 C C . GLU A 1 105 ? 1.354 -7.276 -25.656 1.00 93.44 105 GLU A C 1
ATOM 779 O O . GLU A 1 105 ? 1.194 -7.921 -24.619 1.00 93.44 105 GLU A O 1
ATOM 784 N N . LEU A 1 106 ? 1.229 -5.949 -25.719 1.00 94.19 106 LEU A N 1
ATOM 785 C CA . LEU A 1 106 ? 0.887 -5.116 -24.568 1.00 94.19 106 LEU A CA 1
ATOM 786 C C . LEU A 1 106 ? -0.494 -5.477 -23.999 1.00 94.19 106 LEU A C 1
ATOM 788 O O . LEU A 1 106 ? -0.636 -5.634 -22.790 1.00 94.19 106 LEU A O 1
ATOM 792 N N . GLN A 1 107 ? -1.495 -5.675 -24.863 1.00 94.00 107 GLN A N 1
ATOM 793 C CA . GLN A 1 107 ? -2.844 -6.094 -24.465 1.00 94.00 107 GLN A CA 1
ATOM 794 C C . GLN A 1 107 ? -2.856 -7.484 -23.819 1.00 94.00 107 GLN A C 1
ATOM 796 O O . GLN A 1 107 ? -3.471 -7.666 -22.772 1.00 94.00 107 GLN A O 1
ATOM 801 N N . ARG A 1 108 ? -2.122 -8.459 -24.377 1.00 94.38 108 ARG A N 1
ATOM 802 C CA . ARG A 1 108 ? -1.956 -9.779 -23.735 1.00 94.38 108 ARG A CA 1
ATOM 803 C C . ARG A 1 108 ? -1.263 -9.683 -22.377 1.00 94.38 108 ARG A C 1
ATOM 805 O O . ARG A 1 108 ? -1.521 -10.503 -21.502 1.00 94.38 108 ARG A O 1
ATOM 812 N N . GLY A 1 109 ? -0.373 -8.707 -22.208 1.00 96.12 109 GLY A N 1
ATOM 813 C CA . GLY A 1 109 ? 0.269 -8.419 -20.931 1.00 96.12 109 GLY A CA 1
ATOM 814 C C . GLY A 1 109 ? -0.708 -8.029 -19.826 1.00 96.12 109 GLY A C 1
ATOM 815 O O . GLY A 1 109 ? -0.480 -8.394 -18.677 1.00 96.12 109 GLY A O 1
ATOM 816 N N . VAL A 1 110 ? -1.821 -7.367 -20.165 1.00 96.75 110 VAL A N 1
ATOM 817 C CA . VAL A 1 110 ? -2.851 -6.991 -19.182 1.00 96.75 110 VAL A CA 1
ATOM 818 C C . VAL A 1 110 ? -3.468 -8.230 -18.545 1.00 96.75 110 VAL A C 1
ATOM 820 O O . VAL A 1 110 ? -3.538 -8.285 -17.326 1.00 96.75 110 VAL A O 1
ATOM 823 N N . GLY A 1 111 ? -3.813 -9.255 -19.332 1.00 96.62 111 GLY A N 1
ATOM 824 C CA . GLY A 1 111 ? -4.362 -10.504 -18.788 1.00 96.62 111 GLY A CA 1
ATOM 825 C C . GLY A 1 111 ? -3.415 -11.181 -17.789 1.00 96.62 111 GLY A C 1
ATOM 826 O O . GLY A 1 111 ? -3.828 -11.532 -16.690 1.00 96.62 111 GLY A O 1
ATOM 827 N N . ARG A 1 112 ? -2.112 -11.254 -18.109 1.00 96.56 112 ARG A N 1
ATOM 828 C CA . ARG A 1 112 ? -1.100 -11.782 -17.170 1.00 96.56 112 ARG A CA 1
ATOM 829 C C . ARG A 1 112 ? -0.964 -10.925 -15.913 1.00 96.56 112 ARG A C 1
ATOM 831 O O . ARG A 1 112 ? -0.720 -11.455 -14.833 1.00 96.56 112 ARG A O 1
ATOM 838 N N . LEU A 1 113 ? -1.075 -9.604 -16.045 1.00 98.19 113 LEU A N 1
ATOM 839 C CA . LEU A 1 113 ? -1.049 -8.702 -14.899 1.00 98.19 113 LEU A CA 1
ATOM 840 C C . LEU A 1 113 ? -2.281 -8.915 -14.013 1.00 98.19 113 LEU A C 1
ATOM 842 O O . LEU A 1 113 ? -2.131 -8.998 -12.802 1.00 98.19 113 LEU A O 1
ATOM 846 N N . GLU A 1 114 ? -3.470 -9.058 -14.595 1.00 98.06 114 GLU A N 1
ATOM 847 C CA . GLU A 1 114 ? -4.699 -9.379 -13.862 1.00 98.06 114 GLU A CA 1
ATOM 848 C C . GLU A 1 114 ? -4.598 -10.720 -13.124 1.00 98.06 114 GLU A C 1
ATOM 850 O O . GLU A 1 114 ? -5.034 -10.805 -11.978 1.00 98.06 114 GLU A O 1
ATOM 855 N N . ASP A 1 115 ? -3.993 -11.741 -13.741 1.00 97.88 115 ASP A N 1
ATOM 856 C CA . ASP A 1 115 ? -3.732 -13.031 -13.090 1.00 97.88 115 ASP A CA 1
ATOM 857 C C . ASP A 1 115 ? -2.861 -12.846 -11.841 1.00 97.88 115 ASP A C 1
ATOM 859 O O . ASP A 1 115 ? -3.260 -13.236 -10.746 1.00 97.88 115 ASP A O 1
ATOM 863 N N . LYS A 1 116 ? -1.741 -12.119 -11.959 1.00 97.88 116 LYS A N 1
ATOM 864 C CA . LYS A 1 116 ? -0.881 -11.791 -10.808 1.00 97.88 116 LYS A CA 1
ATOM 865 C C . LYS A 1 116 ? -1.633 -10.994 -9.737 1.00 97.88 116 LYS A C 1
ATOM 867 O O . LYS A 1 116 ? -1.445 -11.225 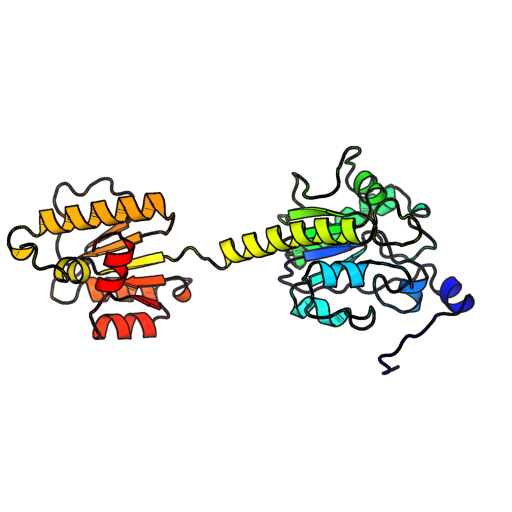-8.548 1.00 97.88 116 LYS A O 1
ATOM 872 N N . VAL A 1 117 ? -2.485 -10.046 -10.121 1.00 97.75 117 VAL A N 1
ATOM 873 C CA . VAL A 1 117 ? -3.247 -9.254 -9.142 1.00 97.75 117 VAL A CA 1
ATOM 874 C C . VAL A 1 117 ? -4.246 -10.128 -8.388 1.00 97.75 117 VAL A C 1
ATOM 876 O O . VAL A 1 117 ? -4.369 -9.983 -7.175 1.00 97.75 117 VAL A O 1
ATOM 879 N N . ARG A 1 118 ? -4.913 -11.064 -9.071 1.00 96.38 118 ARG A N 1
ATOM 880 C CA . ARG A 1 118 ? -5.823 -12.024 -8.432 1.00 96.38 118 ARG A CA 1
ATOM 881 C C . ARG A 1 118 ? -5.087 -12.974 -7.486 1.00 96.38 118 ARG A C 1
ATOM 883 O O . ARG A 1 118 ? -5.586 -13.221 -6.393 1.00 96.38 118 ARG A O 1
ATOM 890 N N . ASP A 1 119 ? -3.904 -13.440 -7.873 1.00 96.06 119 ASP A N 1
ATOM 891 C CA . ASP A 1 119 ? -3.139 -14.417 -7.092 1.00 96.06 119 ASP A CA 1
ATOM 892 C C . ASP A 1 119 ? -2.440 -13.799 -5.868 1.00 96.06 119 ASP A C 1
ATOM 894 O O . ASP A 1 119 ? -2.367 -14.423 -4.809 1.00 96.06 119 ASP A O 1
ATOM 898 N N . TYR A 1 120 ? -1.924 -12.572 -5.993 1.00 95.12 120 TYR A N 1
ATOM 899 C CA . TYR A 1 120 ? -1.101 -11.934 -4.955 1.00 95.12 120 TYR A CA 1
ATOM 900 C C . TYR A 1 120 ? -1.820 -10.829 -4.166 1.00 95.12 120 TYR A C 1
ATOM 902 O O . TYR A 1 120 ? -1.319 -10.404 -3.121 1.00 95.12 120 TYR A O 1
ATOM 910 N N . GLY A 1 121 ? -2.979 -10.365 -4.642 1.00 94.00 121 GLY A N 1
ATOM 911 C CA . GLY A 1 121 ? -3.837 -9.394 -3.961 1.00 94.00 121 GLY A CA 1
ATOM 912 C C . GLY A 1 121 ? -3.147 -8.090 -3.533 1.00 94.00 121 GLY A C 1
ATOM 913 O O . GLY A 1 121 ? -3.254 -7.732 -2.359 1.00 94.00 121 GLY A O 1
ATOM 914 N N . PRO A 1 122 ? -2.409 -7.377 -4.410 1.00 97.25 122 PRO A N 1
ATOM 915 C CA . PRO A 1 122 ? -1.832 -6.088 -4.048 1.00 97.25 122 PRO A CA 1
ATOM 916 C C . PRO A 1 122 ? -2.921 -5.022 -3.833 1.00 97.25 122 PRO A C 1
ATOM 918 O O . PRO A 1 122 ? -3.899 -4.985 -4.575 1.00 97.25 122 PRO A O 1
ATOM 921 N N . ALA A 1 123 ? -2.724 -4.090 -2.895 1.00 94.06 123 ALA A N 1
ATOM 922 C CA . ALA A 1 123 ? -3.675 -2.989 -2.677 1.00 94.06 123 ALA A CA 1
ATOM 923 C C . ALA A 1 123 ? -3.711 -1.990 -3.855 1.00 94.06 123 ALA A C 1
ATOM 925 O O . ALA A 1 123 ? -4.760 -1.433 -4.187 1.00 94.06 123 ALA A O 1
ATOM 926 N N . ALA A 1 124 ? -2.572 -1.778 -4.521 1.00 97.94 124 ALA A N 1
ATOM 927 C CA . ALA A 1 124 ? -2.480 -0.965 -5.728 1.00 97.94 124 ALA A CA 1
ATOM 928 C C . ALA A 1 124 ? -1.518 -1.547 -6.768 1.00 97.94 124 ALA A C 1
ATOM 930 O O . ALA A 1 124 ? -0.513 -2.182 -6.438 1.00 97.94 124 ALA A O 1
ATOM 931 N N . VAL A 1 125 ? -1.790 -1.243 -8.035 1.00 98.62 125 VAL A N 1
ATOM 932 C CA . VAL A 1 125 ? -0.925 -1.528 -9.181 1.00 98.62 125 VAL A CA 1
ATOM 933 C C . VAL A 1 125 ? -0.530 -0.216 -9.842 1.00 98.62 125 VAL A C 1
ATOM 935 O O . VAL A 1 125 ? -1.386 0.559 -10.264 1.00 98.62 125 VAL A O 1
ATOM 938 N N . ALA A 1 126 ? 0.772 0.024 -9.967 1.00 98.50 126 ALA A N 1
ATOM 939 C CA . ALA A 1 126 ? 1.315 1.244 -10.551 1.00 98.50 126 ALA A CA 1
ATOM 940 C C . ALA A 1 126 ? 2.049 0.939 -11.860 1.00 98.50 126 ALA A C 1
ATOM 942 O O . ALA A 1 126 ? 3.163 0.419 -11.845 1.00 98.50 126 ALA A O 1
ATOM 943 N N . VAL A 1 127 ? 1.438 1.268 -13.000 1.00 98.31 127 VAL A N 1
ATOM 944 C CA . VAL A 1 127 ? 2.007 1.019 -14.333 1.00 98.31 127 VAL A CA 1
ATOM 945 C C . VAL A 1 127 ? 2.916 2.180 -14.744 1.00 98.31 127 VAL A C 1
ATOM 947 O O . VAL A 1 127 ? 2.472 3.325 -14.826 1.00 98.31 127 VAL A O 1
ATOM 950 N N . LEU A 1 128 ? 4.189 1.897 -15.035 1.00 95.81 128 LEU A N 1
ATOM 951 C CA . LEU A 1 128 ? 5.204 2.894 -15.384 1.00 95.81 128 LEU A CA 1
ATOM 952 C C . LEU A 1 128 ? 5.360 3.010 -16.902 1.00 95.81 128 LEU A C 1
ATOM 954 O O . LEU A 1 128 ? 6.134 2.282 -17.523 1.00 95.81 128 LEU A O 1
ATOM 958 N N . GLY A 1 129 ? 4.661 3.968 -17.511 1.00 92.38 129 GLY A N 1
ATOM 959 C CA . GLY A 1 129 ? 4.781 4.233 -18.944 1.00 92.38 129 GLY A CA 1
ATOM 960 C C . GLY A 1 129 ? 3.467 4.596 -19.619 1.00 92.38 129 GLY A C 1
ATOM 961 O O . GLY A 1 129 ? 2.688 3.731 -20.011 1.00 92.38 129 GLY A O 1
ATOM 962 N N . MET A 1 130 ? 3.273 5.892 -19.863 1.00 91.94 130 MET A N 1
ATOM 963 C CA . MET A 1 130 ? 2.034 6.439 -20.425 1.00 91.94 130 MET A CA 1
ATOM 964 C C . MET A 1 130 ? 1.620 5.809 -21.762 1.00 91.94 130 MET A C 1
ATOM 966 O O . MET A 1 130 ? 0.457 5.464 -21.934 1.00 91.94 130 MET A O 1
ATOM 970 N N . HIS A 1 131 ? 2.536 5.648 -22.720 1.00 91.38 131 HIS A N 1
ATOM 971 C CA . HIS A 1 131 ? 2.170 5.106 -24.033 1.00 91.38 131 HIS A CA 1
ATOM 972 C C . HIS A 1 131 ? 1.769 3.626 -23.965 1.00 91.38 131 HIS A C 1
ATOM 974 O O . HIS A 1 131 ? 0.736 3.244 -24.517 1.00 91.38 131 HIS A O 1
ATOM 980 N N . ALA A 1 132 ? 2.549 2.819 -23.240 1.00 92.38 132 ALA A N 1
ATOM 981 C CA . ALA A 1 132 ? 2.261 1.405 -23.041 1.00 92.38 132 ALA A CA 1
ATOM 982 C C . ALA A 1 132 ? 0.929 1.209 -22.315 1.00 92.38 132 ALA A C 1
ATOM 984 O O . ALA A 1 132 ? 0.093 0.460 -22.803 1.00 92.38 132 ALA A O 1
ATOM 985 N N . TYR A 1 133 ? 0.679 1.956 -21.234 1.00 95.75 133 TYR A N 1
ATOM 986 C CA . TYR A 1 133 ? -0.593 1.907 -20.516 1.00 95.75 133 TYR A CA 1
ATOM 987 C C . TYR A 1 133 ? -1.780 2.245 -21.425 1.00 95.75 133 TYR A C 1
ATOM 989 O O . TYR A 1 133 ? -2.724 1.469 -21.545 1.00 95.75 133 TYR A O 1
ATOM 997 N N . ARG A 1 134 ? -1.727 3.385 -22.125 1.00 95.44 134 ARG A N 1
ATOM 998 C CA . ARG A 1 134 ? -2.827 3.824 -23.002 1.00 95.44 134 ARG A CA 1
ATOM 999 C C . ARG A 1 134 ? -3.135 2.810 -24.101 1.00 95.44 134 ARG A C 1
ATOM 1001 O O . ARG A 1 134 ? -4.295 2.662 -24.473 1.00 95.44 134 ARG A O 1
ATOM 1008 N N . THR A 1 135 ? -2.107 2.138 -24.611 1.00 94.88 135 THR A N 1
ATOM 1009 C CA . THR A 1 135 ? -2.240 1.114 -25.651 1.00 94.88 135 THR A CA 1
ATOM 1010 C C . THR A 1 135 ? -2.793 -0.188 -25.076 1.00 94.88 135 THR A C 1
ATOM 1012 O O . THR A 1 135 ? -3.791 -0.699 -25.575 1.00 94.88 135 THR A O 1
ATOM 1015 N N . ALA A 1 136 ? -2.186 -0.688 -23.998 1.00 95.00 136 ALA A N 1
ATOM 1016 C CA . ALA A 1 136 ? -2.536 -1.949 -23.354 1.00 95.00 136 ALA A CA 1
ATOM 1017 C C . ALA A 1 136 ? -3.962 -1.946 -22.792 1.00 95.00 136 ALA A C 1
ATOM 1019 O O . ALA A 1 136 ? -4.724 -2.873 -23.036 1.00 95.00 136 ALA A O 1
ATOM 1020 N N . PHE A 1 137 ? -4.338 -0.868 -22.100 1.00 94.44 137 PHE A N 1
ATOM 1021 C CA . PHE A 1 137 ? -5.645 -0.711 -21.458 1.00 94.44 137 PHE A CA 1
ATOM 1022 C C . PHE A 1 137 ? -6.685 -0.033 -22.368 1.00 94.44 137 PHE A C 1
ATOM 1024 O O . PHE A 1 137 ? -7.820 0.196 -21.953 1.00 94.44 137 PHE A O 1
ATOM 1031 N N . GLY A 1 138 ? -6.313 0.359 -23.594 1.00 93.44 138 GLY A N 1
ATOM 1032 C CA . GLY A 1 138 ? -7.208 1.055 -24.528 1.00 93.44 138 GLY A CA 1
ATOM 1033 C C . GLY A 1 138 ? -7.633 2.469 -24.092 1.00 93.44 138 GLY A C 1
ATOM 1034 O O . GLY A 1 138 ? -8.574 3.036 -24.645 1.00 93.44 138 GLY A O 1
ATOM 1035 N N . ARG A 1 139 ? -6.950 3.078 -23.114 1.00 93.19 139 ARG A N 1
ATOM 1036 C CA . ARG A 1 139 ? -7.323 4.364 -22.498 1.00 93.19 139 ARG A CA 1
ATOM 1037 C C . ARG A 1 139 ? -6.584 5.548 -23.114 1.00 93.19 139 ARG A C 1
ATOM 1039 O O . ARG A 1 139 ? -5.733 6.154 -22.473 1.00 93.19 139 ARG A O 1
ATOM 1046 N N . ARG A 1 140 ? -6.923 5.935 -24.346 1.00 91.38 140 ARG A N 1
ATOM 1047 C CA . ARG A 1 140 ? -6.202 6.977 -25.125 1.00 91.38 140 ARG A CA 1
ATOM 1048 C C . ARG A 1 140 ? -5.937 8.297 -24.380 1.00 91.38 140 ARG A C 1
ATOM 1050 O O . ARG A 1 140 ? -4.920 8.941 -24.637 1.00 91.38 140 ARG A O 1
ATOM 1057 N N . HIS A 1 141 ? -6.815 8.691 -23.456 1.00 91.69 141 HIS A N 1
ATOM 1058 C CA . HIS A 1 141 ? -6.738 9.963 -22.728 1.00 91.69 141 HIS A CA 1
ATOM 1059 C C . HIS A 1 141 ? -6.277 9.845 -21.267 1.00 91.69 141 HIS A C 1
ATOM 1061 O O . HIS A 1 141 ? -6.271 10.859 -20.569 1.00 91.69 141 HIS A O 1
ATOM 1067 N N . ALA A 1 142 ? -5.848 8.659 -20.816 1.00 94.06 142 ALA A N 1
ATOM 1068 C CA . ALA A 1 142 ? -5.389 8.447 -19.441 1.00 94.06 142 ALA A CA 1
ATOM 1069 C C . ALA A 1 142 ? -4.293 9.445 -19.044 1.00 94.06 142 ALA A C 1
ATOM 1071 O O . ALA A 1 142 ? -3.381 9.731 -19.835 1.00 94.06 142 ALA A O 1
ATOM 1072 N N . ARG A 1 143 ? -4.394 9.991 -17.833 1.00 94.69 143 ARG A N 1
ATOM 1073 C CA . ARG A 1 143 ? -3.456 10.968 -17.264 1.00 94.69 143 ARG A CA 1
ATOM 1074 C C . ARG A 1 143 ? -2.605 10.306 -16.187 1.00 94.69 143 ARG A C 1
ATOM 1076 O O . ARG A 1 143 ? -2.974 9.253 -15.684 1.00 94.69 143 ARG A O 1
ATOM 1083 N N . ILE A 1 144 ? -1.460 10.912 -15.888 1.00 95.31 144 ILE A N 1
ATOM 1084 C CA . ILE A 1 144 ? -0.622 10.494 -14.760 1.00 95.31 144 ILE A CA 1
ATOM 1085 C C . ILE A 1 144 ? -1.435 10.609 -13.462 1.00 95.31 144 ILE A C 1
ATOM 1087 O O . ILE A 1 144 ? -2.201 11.561 -13.326 1.00 95.31 144 ILE A O 1
ATOM 1091 N N . GLY A 1 145 ? -1.251 9.652 -12.552 1.00 95.81 145 GLY A N 1
ATOM 1092 C CA . GLY A 1 145 ? -1.915 9.591 -11.251 1.00 95.81 145 GLY A CA 1
ATOM 1093 C C . GLY A 1 145 ? -2.948 8.470 -11.128 1.00 95.81 145 GLY A C 1
ATOM 1094 O O . GLY A 1 145 ? -2.874 7.484 -11.880 1.00 95.81 145 GLY A O 1
ATOM 1095 N N . PRO A 1 146 ? -3.881 8.583 -10.166 1.00 96.62 146 PRO A N 1
ATOM 1096 C CA . PRO A 1 146 ? -4.891 7.564 -9.922 1.00 96.62 146 PRO A CA 1
ATOM 1097 C C . PRO A 1 146 ? -5.835 7.458 -11.118 1.00 96.62 146 PRO A C 1
ATOM 1099 O O . PRO A 1 146 ? -6.196 8.454 -11.748 1.00 96.62 146 PRO A O 1
ATOM 1102 N N . GLN A 1 147 ? -6.217 6.231 -11.446 1.00 96.75 147 GLN A N 1
ATOM 1103 C CA . GLN A 1 147 ? -7.187 5.948 -12.494 1.00 96.75 147 GLN A CA 1
ATOM 1104 C C . GLN A 1 147 ? -8.558 5.689 -11.854 1.00 96.75 147 GLN A C 1
ATOM 1106 O O . GLN A 1 147 ? -8.619 5.179 -10.734 1.00 96.75 147 GLN A O 1
ATOM 1111 N N . PRO A 1 148 ? -9.663 6.059 -12.524 1.00 90.50 148 PRO A N 1
ATOM 1112 C CA . PRO A 1 148 ? -11.002 5.847 -11.979 1.00 90.50 148 PRO A CA 1
ATOM 1113 C C . PRO A 1 148 ? -11.386 4.362 -11.923 1.00 90.50 148 PRO A C 1
ATOM 1115 O O . PRO A 1 148 ? -12.263 3.984 -11.152 1.00 90.50 148 PRO A O 1
ATOM 1118 N N . GLU A 1 149 ? -10.754 3.520 -12.738 1.00 90.62 149 GLU A N 1
ATOM 1119 C CA . GLU A 1 149 ? -10.947 2.076 -12.724 1.00 90.62 149 GLU A CA 1
ATOM 1120 C C . GLU A 1 149 ? -10.006 1.366 -11.739 1.00 90.62 149 GLU A C 1
ATOM 1122 O O . GLU A 1 149 ? -8.903 1.825 -11.444 1.00 90.62 149 GLU A O 1
ATOM 1127 N N . THR A 1 150 ? -10.423 0.186 -11.283 1.00 94.56 150 THR A N 1
ATOM 1128 C CA . THR A 1 150 ? -9.563 -0.768 -10.575 1.00 94.56 150 THR A CA 1
ATOM 1129 C C . THR A 1 150 ? -9.102 -1.875 -11.520 1.00 94.56 150 THR A C 1
ATOM 1131 O O . THR A 1 150 ? -9.697 -2.100 -12.577 1.00 94.56 150 THR A O 1
ATOM 1134 N N . ILE A 1 151 ? -8.048 -2.593 -11.134 1.00 95.25 151 ILE A N 1
ATOM 1135 C CA . ILE A 1 151 ? -7.631 -3.840 -11.784 1.00 95.25 151 ILE A CA 1
ATOM 1136 C C . ILE A 1 151 ? -7.837 -4.974 -10.786 1.00 95.25 151 ILE A C 1
ATOM 1138 O O . ILE A 1 151 ? -7.173 -5.027 -9.759 1.00 95.25 151 ILE A O 1
ATOM 1142 N N . CYS A 1 152 ? -8.826 -5.835 -11.033 1.00 94.94 152 CYS A N 1
ATOM 1143 C CA . CYS A 1 152 ? -9.181 -6.939 -10.129 1.00 94.94 152 CYS A CA 1
ATOM 1144 C C . CYS A 1 152 ? -9.336 -6.519 -8.647 1.00 94.94 152 CYS A C 1
ATOM 1146 O O . CYS A 1 152 ? -8.933 -7.251 -7.750 1.00 94.94 152 CYS A O 1
ATOM 1148 N N . GLY A 1 153 ? -9.906 -5.335 -8.392 1.00 89.81 153 GLY A N 1
ATOM 1149 C CA . GLY A 1 153 ? -10.101 -4.787 -7.042 1.00 89.81 153 GLY A CA 1
ATOM 1150 C C . GLY A 1 153 ? -8.953 -3.915 -6.519 1.00 89.81 153 GLY A C 1
ATOM 1151 O O . GLY A 1 153 ? -9.189 -3.106 -5.630 1.00 89.81 153 GLY A O 1
ATOM 1152 N N . ALA A 1 154 ? -7.756 -3.989 -7.105 1.00 94.75 154 ALA A N 1
ATOM 1153 C CA . ALA A 1 154 ? -6.631 -3.131 -6.739 1.00 94.75 154 ALA A CA 1
ATOM 1154 C C . ALA A 1 154 ? -6.763 -1.727 -7.350 1.00 94.75 154 ALA A C 1
ATOM 1156 O O . ALA A 1 154 ? -7.178 -1.573 -8.506 1.00 94.75 154 ALA A O 1
ATOM 1157 N N . HIS A 1 155 ? -6.346 -0.694 -6.613 1.00 96.06 155 HIS A N 1
ATOM 1158 C CA . HIS A 1 155 ? -6.274 0.669 -7.143 1.00 96.06 155 HIS A CA 1
ATOM 1159 C C . HIS A 1 155 ? -5.278 0.748 -8.303 1.00 96.06 155 HIS A C 1
ATOM 1161 O O . HIS A 1 155 ? -4.124 0.341 -8.164 1.00 96.06 155 HIS A O 1
ATOM 1167 N N . LEU A 1 156 ? -5.692 1.310 -9.439 1.00 97.56 156 LEU A N 1
ATOM 1168 C CA . LEU A 1 156 ? -4.839 1.417 -10.617 1.00 97.56 156 LEU A CA 1
ATOM 1169 C C . LEU A 1 156 ? -4.226 2.814 -10.724 1.00 97.56 156 LEU A C 1
ATOM 1171 O O . LEU A 1 156 ? -4.917 3.827 -10.633 1.00 97.56 156 LEU A O 1
ATOM 1175 N N . TRP A 1 157 ? -2.916 2.864 -10.943 1.00 98.31 157 TRP A N 1
ATOM 1176 C CA . TRP A 1 157 ? -2.148 4.097 -11.067 1.00 98.31 157 TRP A CA 1
ATOM 1177 C C . TRP A 1 157 ? -1.337 4.108 -12.353 1.00 98.31 157 TRP A C 1
ATOM 1179 O O . TRP A 1 157 ? -0.717 3.110 -12.727 1.00 98.31 157 TRP A O 1
ATOM 1189 N N . LEU A 1 158 ? -1.293 5.270 -13.004 1.00 97.50 158 LEU A N 1
ATOM 1190 C CA . LEU A 1 158 ? -0.428 5.516 -14.149 1.00 97.50 158 LEU A CA 1
ATOM 1191 C C . LEU A 1 158 ? 0.720 6.440 -13.751 1.00 97.50 158 LEU A C 1
ATOM 1193 O O . LEU A 1 158 ? 0.506 7.613 -13.452 1.00 97.50 158 LEU A O 1
ATOM 1197 N N . LEU A 1 159 ? 1.948 5.935 -13.814 1.00 96.06 159 LEU A N 1
ATOM 1198 C CA . LEU A 1 159 ? 3.155 6.694 -13.503 1.00 96.06 159 LEU A CA 1
ATOM 1199 C C . LEU A 1 159 ? 3.967 7.021 -14.769 1.00 96.06 159 LEU A C 1
ATOM 1201 O O . LEU A 1 159 ? 3.910 6.286 -15.768 1.00 96.06 159 LEU A O 1
ATOM 1205 N N . PRO A 1 160 ? 4.758 8.111 -14.763 1.00 93.12 160 PRO A N 1
ATOM 1206 C CA . PRO A 1 160 ? 5.717 8.370 -15.826 1.00 93.12 160 PRO A CA 1
ATOM 1207 C C . PRO A 1 160 ? 6.800 7.282 -15.882 1.00 93.12 160 PRO A C 1
ATOM 1209 O O . PRO A 1 160 ? 7.095 6.615 -14.893 1.00 93.12 160 PRO A O 1
ATOM 1212 N N . ASN A 1 161 ? 7.425 7.105 -17.050 1.00 90.69 161 ASN A N 1
ATOM 1213 C CA . ASN A 1 161 ? 8.531 6.158 -17.193 1.00 90.69 161 ASN A CA 1
ATOM 1214 C C . ASN A 1 161 ? 9.799 6.723 -16.508 1.00 90.69 161 ASN A C 1
ATOM 1216 O O . ASN A 1 161 ? 10.212 7.835 -16.845 1.00 90.69 161 ASN A O 1
ATOM 1220 N N . PRO A 1 162 ? 10.451 5.980 -15.593 1.00 92.12 162 PRO A N 1
ATOM 1221 C CA . PRO A 1 162 ? 11.628 6.459 -14.866 1.00 92.12 162 PRO A CA 1
ATOM 1222 C C . PRO A 1 162 ? 12.924 6.475 -15.696 1.00 92.12 162 PRO A C 1
ATOM 1224 O O . PRO A 1 162 ? 13.946 6.995 -15.232 1.00 92.12 162 PRO A O 1
ATOM 1227 N N . SER A 1 163 ? 12.916 5.921 -16.914 1.00 87.50 163 SER A N 1
ATOM 1228 C CA . SER A 1 163 ? 14.073 5.928 -17.817 1.00 87.50 163 SER A CA 1
ATOM 1229 C C . SER A 1 163 ? 14.593 7.349 -18.070 1.00 87.50 163 SER A C 1
ATOM 1231 O O . SER A 1 163 ? 13.824 8.272 -18.343 1.00 87.50 163 SER A O 1
ATOM 1233 N N . GLY A 1 164 ? 15.913 7.539 -17.989 1.00 75.44 164 GLY A N 1
ATOM 1234 C CA . GLY A 1 164 ? 16.565 8.822 -18.273 1.00 75.44 164 GLY A CA 1
ATOM 1235 C C . GLY A 1 164 ? 16.578 9.207 -19.759 1.00 75.44 164 GLY A C 1
ATOM 1236 O O . GLY A 1 164 ? 16.748 10.376 -20.079 1.00 75.44 164 GLY A O 1
ATOM 1237 N N . ALA A 1 165 ? 16.346 8.254 -20.670 1.00 67.19 165 ALA A N 1
ATOM 1238 C CA . ALA A 1 165 ? 16.428 8.476 -22.118 1.00 67.19 165 ALA A CA 1
ATOM 1239 C C . ALA A 1 165 ? 15.270 9.318 -22.701 1.00 67.19 165 ALA A C 1
ATOM 1241 O O . ALA A 1 165 ? 15.322 9.716 -23.859 1.00 67.19 165 ALA A O 1
ATOM 1242 N N . GLN A 1 166 ? 14.207 9.564 -21.925 1.00 58.69 166 GLN A N 1
ATOM 1243 C CA . GLN A 1 166 ? 12.977 10.239 -22.364 1.00 58.69 166 GLN A CA 1
ATOM 1244 C C . GLN A 1 166 ? 12.499 11.213 -21.270 1.00 58.69 166 GLN A C 1
ATOM 1246 O O . GLN A 1 166 ? 11.425 11.056 -20.690 1.00 58.69 166 GLN A O 1
ATOM 1251 N N . ALA A 1 167 ? 13.322 12.199 -20.903 1.00 59.31 167 ALA A N 1
ATOM 1252 C CA . ALA A 1 167 ? 13.106 13.006 -19.697 1.00 59.31 167 ALA A CA 1
ATOM 1253 C C . ALA A 1 167 ? 12.143 14.197 -19.897 1.00 59.31 167 ALA A C 1
ATOM 1255 O O . ALA A 1 167 ? 12.493 15.342 -19.627 1.00 59.31 167 ALA A O 1
ATOM 1256 N N . ARG A 1 168 ? 10.897 13.925 -20.320 1.00 76.94 168 ARG A N 1
ATOM 1257 C CA . ARG A 1 168 ? 9.793 14.898 -20.168 1.00 76.94 168 ARG A CA 1
ATOM 1258 C C . ARG A 1 168 ? 9.463 15.142 -18.690 1.00 76.94 168 ARG A C 1
ATOM 1260 O O . ARG A 1 168 ? 9.062 16.241 -18.339 1.00 76.94 168 ARG A O 1
ATOM 1267 N N . TYR A 1 169 ? 9.633 14.113 -17.864 1.00 83.31 169 TYR A N 1
ATOM 1268 C CA . TYR A 1 169 ? 9.465 14.166 -16.415 1.00 83.31 169 TYR A CA 1
ATOM 1269 C C . TYR A 1 169 ? 10.838 14.114 -15.752 1.00 83.31 169 TYR A C 1
ATOM 1271 O O . TYR A 1 169 ? 11.667 13.261 -16.104 1.00 83.31 169 TYR A O 1
ATOM 1279 N N . GLN A 1 170 ? 11.081 15.034 -14.827 1.00 90.00 170 GLN A N 1
ATOM 1280 C CA . GLN A 1 170 ? 12.268 15.100 -13.986 1.00 90.00 170 GLN A CA 1
ATOM 1281 C C . GLN A 1 170 ? 12.129 14.168 -12.779 1.00 90.00 170 GLN A C 1
ATOM 1283 O O . GLN A 1 170 ? 11.084 13.563 -12.548 1.00 90.00 170 GLN A O 1
ATOM 1288 N N . LEU A 1 171 ? 13.216 14.005 -12.021 1.00 92.19 171 LEU A N 1
ATOM 1289 C CA . LEU A 1 171 ? 13.191 13.180 -10.811 1.00 92.19 171 LEU A CA 1
ATOM 1290 C C . LEU A 1 171 ? 12.153 13.692 -9.801 1.00 92.19 171 LEU A C 1
ATOM 1292 O O . LEU A 1 171 ? 11.413 12.882 -9.261 1.00 92.19 171 LEU A O 1
ATOM 1296 N N . ALA A 1 172 ? 12.072 15.011 -9.601 1.00 92.38 172 ALA A N 1
ATOM 1297 C CA . ALA A 1 172 ? 11.105 15.623 -8.690 1.00 92.38 172 ALA A CA 1
ATOM 1298 C C . ALA A 1 172 ? 9.658 15.244 -9.048 1.00 92.38 172 ALA A C 1
ATOM 1300 O O . ALA A 1 172 ? 8.922 14.790 -8.181 1.00 92.38 172 ALA A O 1
ATOM 1301 N N . ASP A 1 173 ? 9.297 15.285 -10.336 1.00 92.12 173 ASP A N 1
ATOM 1302 C CA . ASP A 1 173 ? 7.953 14.900 -10.786 1.00 92.12 173 ASP A CA 1
ATOM 1303 C C . ASP A 1 173 ? 7.627 13.429 -10.471 1.00 92.12 173 ASP A C 1
ATOM 1305 O O . ASP A 1 173 ? 6.494 13.092 -10.134 1.00 92.12 173 ASP A O 1
ATOM 1309 N N . LEU A 1 174 ? 8.620 12.533 -10.591 1.00 94.75 174 LEU A N 1
ATOM 1310 C CA . LEU A 1 174 ? 8.470 11.120 -10.223 1.00 94.75 174 LEU A CA 1
ATOM 1311 C C . LEU A 1 174 ? 8.292 10.955 -8.711 1.00 94.75 174 LEU A C 1
ATOM 1313 O O . LEU A 1 174 ? 7.503 10.119 -8.280 1.00 94.75 174 LEU A O 1
ATOM 1317 N N . VAL A 1 175 ? 9.035 11.727 -7.919 1.00 96.88 175 VAL A N 1
ATOM 1318 C CA . VAL A 1 175 ? 8.964 11.693 -6.455 1.00 96.88 175 VAL A CA 1
ATOM 1319 C C . VAL A 1 175 ? 7.603 12.170 -5.969 1.00 96.88 175 VAL A C 1
ATOM 1321 O O . VAL A 1 175 ? 7.013 11.506 -5.120 1.00 96.88 175 VAL A O 1
ATOM 1324 N N . ASP A 1 176 ? 7.079 13.261 -6.525 1.00 95.56 176 ASP A N 1
ATOM 1325 C CA . ASP A 1 176 ? 5.796 13.824 -6.102 1.00 95.56 176 ASP A CA 1
ATOM 1326 C C . ASP A 1 176 ? 4.640 12.854 -6.366 1.00 95.56 176 ASP A C 1
ATOM 1328 O O . ASP A 1 176 ? 3.869 12.552 -5.455 1.00 95.56 176 ASP A O 1
ATOM 1332 N N . ILE A 1 177 ? 4.574 12.262 -7.565 1.00 95.75 177 ILE A N 1
ATOM 1333 C CA . ILE A 1 177 ? 3.509 11.300 -7.886 1.00 95.75 177 ILE A CA 1
ATOM 1334 C C . ILE A 1 177 ? 3.631 9.990 -7.094 1.00 95.75 177 ILE A C 1
ATOM 1336 O O . ILE A 1 177 ? 2.630 9.380 -6.722 1.00 95.75 177 ILE A O 1
ATOM 1340 N N . LEU A 1 178 ? 4.857 9.543 -6.804 1.00 97.81 178 LEU A N 1
ATOM 1341 C CA . LEU A 1 178 ? 5.086 8.378 -5.950 1.00 97.81 178 LEU A CA 1
ATOM 1342 C C . LEU A 1 178 ? 4.704 8.671 -4.495 1.00 97.81 178 LEU A C 1
ATOM 1344 O O . LEU A 1 178 ? 4.174 7.786 -3.824 1.00 97.81 178 LEU A O 1
ATOM 1348 N N . ARG A 1 179 ? 4.935 9.894 -4.008 1.00 96.75 179 ARG A N 1
ATOM 1349 C CA . ARG A 1 179 ? 4.515 10.314 -2.668 1.00 96.75 179 ARG A CA 1
ATOM 1350 C C . ARG A 1 179 ? 2.991 10.327 -2.557 1.00 96.75 179 ARG A C 1
ATOM 1352 O O . ARG A 1 179 ? 2.470 9.764 -1.599 1.00 96.75 179 ARG A O 1
ATOM 1359 N N . GLU A 1 180 ? 2.291 10.842 -3.566 1.00 94.88 180 GLU A N 1
ATOM 1360 C CA . GLU A 1 180 ? 0.822 10.807 -3.640 1.00 94.88 180 GLU A CA 1
ATOM 1361 C C . GLU A 1 180 ? 0.275 9.365 -3.624 1.00 94.88 180 GLU A C 1
ATOM 1363 O O . GLU A 1 180 ? -0.623 9.030 -2.843 1.00 94.88 180 GLU A O 1
ATOM 1368 N N . LEU A 1 181 ? 0.870 8.469 -4.425 1.00 96.62 181 LEU A N 1
ATOM 1369 C CA . LEU A 1 181 ? 0.544 7.040 -4.406 1.00 96.62 181 LEU A CA 1
ATOM 1370 C C . LEU A 1 181 ? 0.761 6.438 -3.010 1.00 96.62 181 LEU A C 1
ATOM 1372 O O . LEU A 1 181 ? -0.122 5.756 -2.487 1.00 96.62 181 LEU A O 1
ATOM 1376 N N . ARG A 1 182 ? 1.924 6.693 -2.395 1.00 94.75 182 ARG A N 1
ATOM 1377 C CA . ARG A 1 182 ? 2.273 6.191 -1.059 1.00 94.75 182 ARG A CA 1
ATOM 1378 C C . ARG A 1 182 ? 1.265 6.649 -0.017 1.00 94.75 182 ARG A C 1
ATOM 1380 O O . ARG A 1 182 ? 0.825 5.843 0.795 1.00 94.75 182 ARG A O 1
ATOM 1387 N N . GLU A 1 183 ? 0.921 7.930 -0.018 1.00 89.25 183 GLU A N 1
ATOM 1388 C CA . GLU A 1 183 ? -0.041 8.503 0.919 1.00 89.25 183 GLU A CA 1
ATOM 1389 C C . GLU A 1 183 ? -1.419 7.872 0.745 1.00 89.25 183 GLU A C 1
ATOM 1391 O O . GLU A 1 183 ? -2.043 7.518 1.744 1.00 89.25 183 GLU A O 1
ATOM 1396 N N . THR A 1 184 ? -1.847 7.629 -0.494 1.00 87.94 184 THR A N 1
ATOM 1397 C CA . THR A 1 184 ? -3.124 6.967 -0.788 1.00 87.94 184 THR A CA 1
ATOM 1398 C C . THR A 1 184 ? -3.153 5.542 -0.237 1.00 87.94 184 THR A C 1
ATOM 1400 O O . THR A 1 184 ? -4.044 5.196 0.538 1.00 87.94 184 THR A O 1
ATOM 1403 N N . VAL A 1 185 ? -2.153 4.719 -0.570 1.00 86.94 185 VAL A N 1
ATOM 1404 C CA . VAL A 1 185 ? -2.139 3.304 -0.160 1.00 86.94 185 VAL A CA 1
ATOM 1405 C C . VAL A 1 185 ? -1.851 3.108 1.331 1.00 86.94 185 VAL A C 1
ATOM 1407 O O . VAL A 1 185 ? -2.409 2.201 1.942 1.00 86.94 185 VAL A O 1
ATOM 1410 N N . TRP A 1 186 ? -1.044 3.967 1.967 1.00 79.81 186 TRP A N 1
ATOM 1411 C CA . TRP A 1 186 ? -0.846 3.908 3.423 1.00 79.81 186 TRP A CA 1
ATOM 1412 C C . TRP A 1 186 ? -2.020 4.501 4.203 1.00 79.81 186 TRP A C 1
ATOM 1414 O O . TRP A 1 186 ? -2.265 4.058 5.322 1.00 79.81 186 TRP A O 1
ATOM 1424 N N . SER A 1 187 ? -2.756 5.472 3.657 1.00 70.75 187 SER A N 1
ATOM 1425 C CA . SER A 1 187 ? -3.977 5.979 4.297 1.00 70.75 187 SER A CA 1
ATOM 1426 C C . SER A 1 187 ? -5.117 4.968 4.199 1.00 70.75 187 SER A C 1
ATOM 1428 O O . SER A 1 187 ? -5.793 4.744 5.200 1.00 70.75 187 SER A O 1
ATOM 1430 N N . ALA A 1 188 ? -5.261 4.289 3.055 1.00 60.62 188 ALA A N 1
ATOM 1431 C CA . ALA A 1 188 ? -6.180 3.163 2.888 1.00 60.62 188 ALA A CA 1
ATOM 1432 C C . ALA A 1 188 ? -5.836 2.015 3.855 1.00 60.62 188 ALA A C 1
ATOM 1434 O O . ALA A 1 188 ? -6.693 1.569 4.616 1.00 60.62 188 ALA A O 1
ATOM 1435 N N . ALA A 1 189 ? -4.554 1.642 3.956 1.00 51.81 189 ALA A N 1
ATOM 1436 C CA . ALA A 1 189 ? -4.101 0.659 4.939 1.00 51.81 189 ALA A CA 1
ATOM 1437 C C . ALA A 1 189 ? -4.344 1.117 6.387 1.00 51.81 189 ALA A C 1
ATOM 1439 O O . ALA A 1 189 ? -4.681 0.295 7.218 1.00 51.81 189 ALA A O 1
ATOM 1440 N N . ARG A 1 190 ? -4.240 2.415 6.716 1.00 51.16 190 ARG A N 1
ATOM 1441 C CA . ARG A 1 190 ? -4.626 2.941 8.044 1.00 51.16 190 ARG A CA 1
ATOM 1442 C C . ARG A 1 190 ? -6.138 2.951 8.263 1.00 51.16 190 ARG A C 1
ATOM 1444 O O . ARG A 1 190 ? -6.558 2.989 9.414 1.00 51.16 190 ARG A O 1
ATOM 1451 N N . SER A 1 191 ? -6.950 2.956 7.208 1.00 46.56 191 SER A N 1
ATOM 1452 C CA . SER A 1 191 ? -8.403 2.783 7.309 1.00 46.56 191 SER A CA 1
ATOM 1453 C C . SER A 1 191 ? -8.838 1.317 7.382 1.00 46.56 191 SE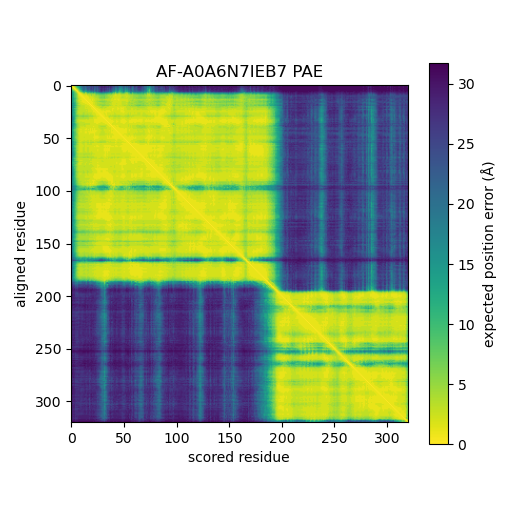R A C 1
ATOM 1455 O O . SER A 1 191 ? -9.895 1.063 7.937 1.00 46.56 191 SER A O 1
ATOM 1457 N N . GLU A 1 192 ? -8.024 0.374 6.896 1.00 47.47 192 GLU A N 1
ATOM 1458 C CA . GLU A 1 192 ? -8.250 -1.078 7.012 1.00 47.47 192 GLU A CA 1
ATOM 1459 C C . GLU A 1 192 ? -7.627 -1.676 8.292 1.00 47.47 192 GLU A C 1
ATOM 1461 O O . GLU A 1 192 ? -8.238 -2.526 8.928 1.00 47.47 192 GLU A O 1
ATOM 1466 N N . ASP A 1 193 ? -6.453 -1.189 8.717 1.00 46.47 193 ASP A N 1
ATOM 1467 C CA . ASP A 1 193 ? -5.774 -1.489 9.999 1.00 46.47 193 ASP A CA 1
ATOM 1468 C C . ASP A 1 193 ? -6.438 -0.757 11.180 1.00 46.47 193 ASP A C 1
ATOM 1470 O O . ASP A 1 193 ? -6.344 -1.154 12.340 1.00 46.47 193 ASP A O 1
ATOM 1474 N N . ARG A 1 194 ? -7.217 0.290 10.883 1.00 48.28 194 ARG A N 1
ATOM 1475 C CA . ARG A 1 194 ? -8.404 0.597 11.679 1.00 48.28 194 ARG A CA 1
ATOM 1476 C C . ARG A 1 194 ? -9.519 -0.328 11.202 1.00 48.28 194 ARG A C 1
ATOM 1478 O O . ARG A 1 194 ? -10.476 0.149 10.597 1.00 48.28 194 ARG A O 1
ATOM 1485 N N . SER A 1 195 ? -9.497 -1.608 11.577 1.00 53.62 195 SER A N 1
ATOM 1486 C CA . SER A 1 195 ? -10.791 -2.203 11.908 1.00 53.62 195 SER A CA 1
ATOM 1487 C C . SER A 1 195 ? -11.383 -1.236 12.935 1.00 53.62 195 SER A C 1
ATOM 1489 O O . SER A 1 195 ? -10.767 -0.983 13.974 1.00 53.62 195 SER A O 1
ATOM 1491 N N . ALA A 1 196 ? -12.408 -0.477 12.514 1.00 67.75 196 ALA A N 1
ATOM 1492 C CA . ALA A 1 196 ? -12.839 0.730 13.213 1.00 67.75 196 ALA A CA 1
ATOM 1493 C C . ALA A 1 196 ? -12.936 0.383 14.691 1.00 67.75 196 ALA A C 1
ATOM 1495 O O . ALA A 1 196 ? -13.595 -0.602 14.991 1.00 67.75 196 ALA A O 1
ATOM 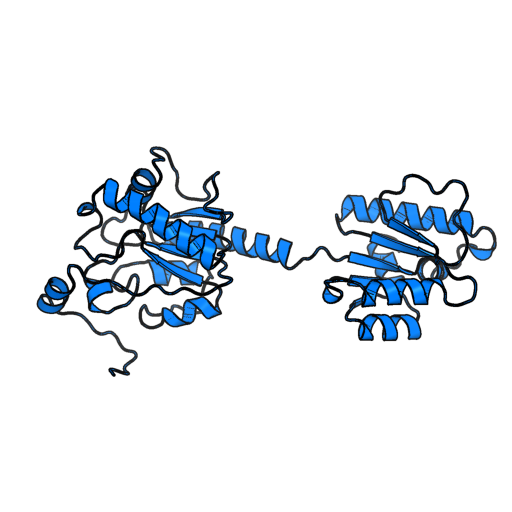1496 N N . ILE A 1 197 ? -12.219 1.086 15.580 1.00 81.50 197 ILE A N 1
ATOM 1497 C CA . ILE A 1 197 ? -12.218 0.742 17.007 1.00 81.50 197 ILE A CA 1
ATOM 1498 C C . ILE A 1 197 ? -13.673 0.537 17.426 1.00 81.50 197 ILE A C 1
ATOM 1500 O O . ILE A 1 197 ? -14.479 1.462 17.322 1.00 81.50 197 ILE A O 1
ATOM 1504 N N . ARG A 1 198 ? -14.006 -0.688 17.837 1.00 91.12 198 ARG A N 1
ATOM 1505 C CA . ARG A 1 198 ? -15.370 -1.053 18.216 1.00 91.12 198 ARG A CA 1
ATOM 1506 C C . ARG A 1 198 ? -15.466 -0.984 19.725 1.00 91.12 198 ARG A C 1
ATOM 1508 O O . ARG A 1 198 ? -14.743 -1.674 20.445 1.00 91.12 198 ARG A O 1
ATOM 1515 N N . TRP A 1 199 ? -16.341 -0.124 20.211 1.00 94.94 199 TRP A N 1
ATOM 1516 C CA . TRP A 1 199 ? -16.485 0.129 21.634 1.00 94.94 199 TRP A CA 1
ATOM 1517 C C . TRP A 1 199 ? -17.526 -0.807 22.244 1.00 94.94 199 TRP A C 1
ATOM 1519 O O . TRP A 1 199 ? -18.657 -0.874 21.765 1.00 94.94 199 TRP A O 1
ATOM 1529 N N . LEU A 1 200 ? -17.150 -1.486 23.330 1.00 97.00 200 LEU A N 1
ATOM 1530 C CA . LEU A 1 200 ? -18.069 -2.221 24.201 1.00 97.00 200 LEU A CA 1
ATOM 1531 C C . LEU A 1 200 ? -18.134 -1.506 25.546 1.00 97.00 200 LEU A C 1
ATOM 1533 O O . LEU A 1 200 ? -17.167 -1.505 26.303 1.00 97.00 200 LEU A O 1
ATOM 1537 N N . VAL A 1 201 ? -19.253 -0.856 25.831 1.00 97.44 201 VAL A N 1
ATOM 1538 C CA . VAL A 1 201 ? -19.401 0.011 26.999 1.00 97.44 201 VAL A CA 1
ATOM 1539 C C . VAL A 1 201 ? -20.169 -0.710 28.097 1.00 97.44 201 VAL A C 1
ATOM 1541 O O . VAL A 1 201 ? -21.322 -1.084 27.895 1.00 97.44 201 VAL A O 1
ATOM 1544 N N . ASP A 1 202 ? -19.559 -0.844 29.273 1.00 96.62 202 ASP A N 1
ATOM 1545 C CA . ASP A 1 202 ? -20.263 -1.205 30.503 1.00 96.62 202 ASP A CA 1
ATOM 1546 C C . ASP A 1 202 ? -21.086 0.002 30.975 1.00 96.62 202 ASP A C 1
ATOM 1548 O O . ASP A 1 202 ? -20.573 0.983 31.529 1.00 96.62 202 ASP A O 1
ATOM 1552 N N . GLY A 1 203 ? -22.385 -0.037 30.680 1.00 95.00 203 GLY A N 1
ATOM 1553 C CA . GLY A 1 203 ? -23.263 1.111 30.841 1.00 95.00 203 GLY A CA 1
ATOM 1554 C C . GLY A 1 203 ? -23.441 1.533 32.298 1.00 95.00 203 GLY A C 1
ATOM 1555 O O . GLY A 1 203 ? -23.453 2.730 32.595 1.00 95.00 203 GLY A O 1
ATOM 1556 N N . MET A 1 204 ? -23.533 0.572 33.222 1.00 92.50 204 MET A N 1
ATOM 1557 C CA . MET A 1 204 ? -23.726 0.880 34.642 1.00 92.50 204 MET A CA 1
ATOM 1558 C C . MET A 1 204 ? -22.439 1.377 35.294 1.00 92.50 204 MET A C 1
ATOM 1560 O O . MET A 1 204 ? -22.501 2.305 36.104 1.00 92.50 204 MET A O 1
ATOM 1564 N N . ASN A 1 205 ? -21.280 0.842 34.900 1.00 93.44 205 ASN A N 1
ATOM 1565 C CA . ASN A 1 205 ? -19.992 1.350 35.366 1.00 93.44 205 ASN A CA 1
ATOM 1566 C C . ASN A 1 205 ? -19.747 2.789 34.899 1.00 93.44 205 ASN A C 1
ATOM 1568 O O . ASN A 1 205 ? -19.298 3.617 35.691 1.00 93.44 205 ASN A O 1
ATOM 1572 N N . VAL A 1 206 ? -20.109 3.124 33.653 1.00 94.25 206 VAL A N 1
ATOM 1573 C CA . VAL A 1 206 ? -20.001 4.499 33.140 1.00 94.25 206 VAL A CA 1
ATOM 1574 C C . VAL A 1 206 ? -20.949 5.455 33.863 1.00 94.25 206 VAL A C 1
ATOM 1576 O O . VAL A 1 206 ? -20.505 6.524 34.286 1.00 94.25 206 VAL A O 1
ATOM 1579 N N . ILE A 1 207 ? -22.221 5.085 34.052 1.00 92.81 207 ILE A N 1
ATOM 1580 C CA . ILE A 1 207 ? -23.185 5.897 34.820 1.00 92.81 207 ILE A CA 1
ATOM 1581 C C . ILE A 1 207 ? -22.673 6.130 36.249 1.00 92.81 207 ILE A C 1
ATOM 1583 O O . ILE A 1 207 ? -22.675 7.261 36.732 1.00 92.81 207 ILE A O 1
ATOM 1587 N N . GLY A 1 208 ? -22.160 5.080 36.895 1.00 90.69 208 GLY A N 1
ATOM 1588 C CA . GLY A 1 208 ? -21.690 5.116 38.280 1.00 90.69 208 GLY A CA 1
ATOM 1589 C C . GLY A 1 208 ? -20.483 6.022 38.541 1.00 90.69 208 GLY A C 1
ATOM 1590 O O . GLY A 1 208 ? -20.197 6.327 39.696 1.00 90.69 208 GLY A O 1
ATOM 1591 N N . THR A 1 209 ? -19.788 6.495 37.504 1.00 89.38 209 THR A N 1
ATOM 1592 C CA . THR A 1 209 ? -18.646 7.414 37.669 1.00 89.38 209 THR A CA 1
ATOM 1593 C C . THR A 1 209 ? -19.035 8.812 38.156 1.00 89.38 209 THR A C 1
ATOM 1595 O O . THR A 1 209 ? -18.171 9.532 38.660 1.00 89.38 209 THR A O 1
ATOM 1598 N N . ARG A 1 210 ? -20.302 9.224 37.990 1.00 83.94 210 ARG A N 1
ATOM 1599 C CA . ARG A 1 210 ? -20.786 10.546 38.401 1.00 83.94 210 ARG A CA 1
ATOM 1600 C C . ARG A 1 210 ? -21.859 10.434 39.480 1.00 83.94 210 ARG A C 1
ATOM 1602 O O . ARG A 1 210 ? -22.832 9.708 39.295 1.00 83.94 210 ARG A O 1
ATOM 1609 N N . PRO A 1 211 ? -21.750 11.199 40.579 1.00 82.38 211 PRO A N 1
ATOM 1610 C CA . PRO A 1 211 ? -22.783 11.255 41.605 1.00 82.38 211 PRO A CA 1
ATOM 1611 C C . PRO A 1 211 ? -23.922 12.202 41.182 1.00 82.38 211 PRO A C 1
ATOM 1613 O O . PRO A 1 211 ? -24.211 13.183 41.859 1.00 82.38 211 PRO A O 1
ATOM 1616 N N . ASP A 1 212 ? -24.567 11.930 40.046 1.00 82.62 212 ASP A N 1
ATOM 1617 C CA . ASP A 1 212 ? -25.630 12.765 39.461 1.00 82.62 212 ASP A CA 1
ATOM 1618 C C . ASP A 1 212 ? -27.047 12.398 39.951 1.00 82.62 212 ASP A C 1
ATOM 1620 O O . ASP A 1 212 ? -28.046 12.890 39.427 1.00 82.62 212 ASP A O 1
ATOM 1624 N N . GLY A 1 213 ? -27.149 11.519 40.954 1.00 85.56 213 GLY A N 1
ATOM 1625 C CA . GLY A 1 213 ? -28.426 11.039 41.475 1.00 85.56 213 GLY A CA 1
ATOM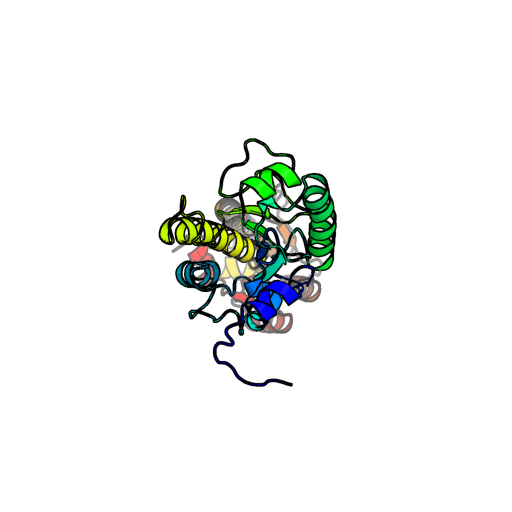 1626 C C . GLY A 1 213 ? -29.058 9.896 40.677 1.00 85.56 213 GLY A C 1
ATOM 1627 O O . GLY A 1 213 ? -30.228 9.601 40.917 1.00 85.56 213 GLY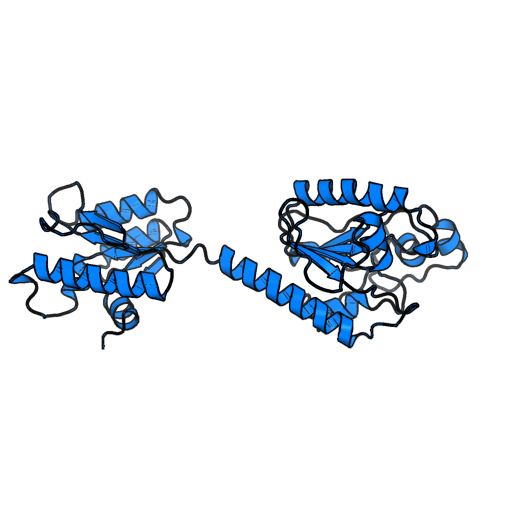 A O 1
ATOM 1628 N N . TRP A 1 214 ? -28.324 9.231 39.772 1.00 88.12 214 TRP A N 1
ATOM 1629 C CA . TRP A 1 214 ? -28.832 8.130 38.933 1.00 88.12 214 TRP A CA 1
ATOM 1630 C C . TRP A 1 214 ? -29.588 7.023 39.687 1.00 88.12 214 TRP A C 1
ATOM 1632 O O . TRP A 1 214 ? -30.472 6.391 39.119 1.00 88.12 214 TRP A O 1
ATOM 1642 N N . TRP A 1 215 ? -29.290 6.790 40.969 1.00 88.56 215 TRP A N 1
ATOM 1643 C CA . TRP A 1 215 ? -29.983 5.792 41.794 1.00 88.56 215 TRP A CA 1
ATOM 1644 C C . TRP A 1 215 ? -31.461 6.124 42.053 1.00 88.56 215 TRP A C 1
ATOM 1646 O O . TRP A 1 215 ? -32.220 5.240 42.440 1.00 88.56 215 TRP A O 1
ATOM 1656 N N . ARG A 1 216 ? -31.875 7.384 41.862 1.00 90.44 216 ARG A N 1
ATOM 1657 C CA . ARG A 1 216 ? -33.274 7.823 41.999 1.00 90.44 216 ARG A CA 1
ATOM 1658 C C . ARG A 1 216 ? -34.094 7.588 40.733 1.00 90.44 216 ARG A C 1
ATOM 1660 O O . ARG A 1 216 ? -35.293 7.365 40.834 1.00 90.44 216 ARG A O 1
ATOM 1667 N N . ASP A 1 217 ? -33.449 7.647 39.571 1.00 90.69 217 ASP A N 1
ATOM 1668 C CA . ASP A 1 217 ? -34.071 7.441 38.263 1.00 90.69 217 ASP A CA 1
ATOM 1669 C C . ASP A 1 217 ? -33.053 6.815 37.302 1.00 90.69 217 ASP A C 1
ATOM 1671 O O . ASP A 1 217 ? -32.309 7.490 36.576 1.00 90.69 217 ASP A O 1
ATOM 1675 N N . ARG A 1 218 ? -32.997 5.482 37.354 1.00 90.38 218 ARG A N 1
ATOM 1676 C CA . ARG A 1 218 ? -32.060 4.687 36.563 1.00 90.38 218 ARG A CA 1
ATOM 1677 C C . ARG A 1 218 ? -32.380 4.765 35.073 1.00 90.38 218 ARG A C 1
ATOM 1679 O O . ARG A 1 218 ? -31.455 4.843 34.268 1.00 90.38 218 ARG A O 1
ATOM 1686 N N . ASP A 1 219 ? -33.658 4.790 34.709 1.00 91.62 219 ASP A N 1
ATOM 1687 C CA . ASP A 1 219 ? -34.091 4.834 33.313 1.00 91.62 219 ASP A CA 1
ATOM 1688 C C . ASP A 1 219 ? -33.670 6.153 32.662 1.00 91.62 219 ASP A C 1
ATOM 1690 O O . ASP A 1 219 ? -33.116 6.156 31.561 1.00 91.62 219 ASP A O 1
ATOM 1694 N N . ALA A 1 220 ? -33.836 7.285 33.356 1.00 90.38 220 ALA A N 1
ATOM 1695 C CA . ALA A 1 220 ? -33.336 8.566 32.867 1.00 90.38 220 ALA A CA 1
ATOM 1696 C C . ALA A 1 220 ? -31.807 8.577 32.720 1.00 90.38 220 ALA A C 1
ATOM 1698 O O . ALA A 1 220 ? -31.295 9.156 31.761 1.00 90.38 220 ALA A O 1
ATOM 1699 N N . ALA A 1 221 ? -31.066 7.936 33.629 1.00 92.19 221 ALA A N 1
ATOM 1700 C CA . ALA A 1 221 ? -29.611 7.827 33.519 1.00 92.19 221 ALA A CA 1
ATOM 1701 C C . ALA A 1 221 ? -29.176 6.986 32.304 1.00 92.19 221 ALA A C 1
ATOM 1703 O O . ALA A 1 221 ? -28.275 7.397 31.570 1.00 92.19 221 ALA A O 1
ATOM 1704 N N . VAL A 1 222 ? -29.856 5.862 32.045 1.00 92.81 222 VAL A N 1
ATOM 1705 C CA . VAL A 1 222 ? -29.648 5.030 30.848 1.00 92.81 222 VAL A CA 1
ATOM 1706 C C . VAL A 1 222 ? -29.899 5.842 29.577 1.00 92.81 222 VAL A C 1
ATOM 1708 O O . VAL A 1 222 ? -29.015 5.904 28.723 1.00 92.81 222 VAL A O 1
ATOM 1711 N N . ARG A 1 223 ? -31.040 6.542 29.477 1.00 91.75 223 ARG A N 1
ATOM 1712 C CA . ARG A 1 223 ? -31.361 7.394 28.314 1.00 91.75 223 ARG A CA 1
ATOM 1713 C C . ARG A 1 223 ? -30.301 8.473 28.080 1.00 91.75 223 ARG A C 1
ATOM 1715 O O . ARG A 1 223 ? -29.842 8.651 26.954 1.00 91.75 223 ARG A O 1
ATOM 1722 N N . ARG A 1 224 ? -29.861 9.166 29.141 1.00 91.31 224 ARG A N 1
ATOM 1723 C CA . ARG A 1 224 ? -28.799 10.185 29.045 1.00 91.31 224 ARG A CA 1
ATOM 1724 C C . ARG A 1 224 ? -27.492 9.601 28.524 1.00 91.31 224 ARG A C 1
ATOM 1726 O O . ARG A 1 224 ? -26.826 10.256 27.726 1.00 91.31 224 ARG A O 1
ATOM 1733 N N . LEU A 1 225 ? -27.102 8.410 28.983 1.00 93.25 225 LEU A N 1
ATOM 1734 C CA . LEU A 1 225 ? -25.894 7.762 28.483 1.00 93.25 225 LEU A CA 1
ATOM 1735 C C . LEU A 1 225 ? -26.053 7.387 27.007 1.00 93.25 225 LEU A C 1
ATOM 1737 O O . LEU A 1 225 ? -25.206 7.790 26.218 1.00 93.25 225 LEU A O 1
ATOM 1741 N N . VAL A 1 226 ? -27.132 6.697 26.626 1.00 93.88 226 VAL A N 1
ATOM 1742 C CA . VAL A 1 226 ? -27.382 6.287 25.231 1.00 93.88 226 VAL A CA 1
ATOM 1743 C C . VAL A 1 226 ? -27.312 7.491 24.291 1.00 93.88 226 VAL A C 1
ATOM 1745 O O . VAL A 1 226 ? -26.488 7.489 23.382 1.00 93.88 226 VAL A O 1
ATOM 1748 N N . HIS A 1 227 ? -28.024 8.578 24.600 1.00 91.81 227 HIS A N 1
ATOM 1749 C CA . HIS A 1 227 ? -28.006 9.794 23.781 1.00 91.81 227 HIS A CA 1
ATOM 1750 C C . HIS A 1 227 ? -26.608 10.426 23.637 1.00 91.81 227 HIS A C 1
ATOM 1752 O O . HIS A 1 227 ? -26.266 11.030 22.620 1.00 91.81 227 HIS A O 1
ATOM 1758 N N . ARG A 1 228 ? -25.757 10.311 24.663 1.00 91.56 228 ARG A N 1
ATOM 1759 C CA . ARG A 1 228 ? -24.362 10.777 24.589 1.00 91.56 228 ARG A CA 1
ATOM 1760 C C . ARG A 1 228 ? -23.510 9.881 23.693 1.00 91.56 228 ARG A C 1
ATOM 1762 O O . ARG A 1 228 ? -22.658 10.403 22.977 1.00 91.56 228 ARG A O 1
ATOM 1769 N N . LEU A 1 229 ? -23.731 8.568 23.737 1.00 94.00 229 LEU A N 1
ATOM 1770 C CA . LEU A 1 229 ? -23.026 7.613 22.885 1.00 94.00 229 LEU A CA 1
ATOM 1771 C C . LEU A 1 229 ? -23.411 7.789 21.414 1.00 94.00 229 LEU A C 1
ATOM 1773 O O . LEU A 1 229 ? -22.519 7.786 20.577 1.00 94.00 229 LEU A O 1
ATOM 1777 N N . GLU A 1 230 ? -24.686 8.032 21.106 1.00 91.62 230 GLU A N 1
ATOM 1778 C CA . GLU A 1 230 ? -25.159 8.313 19.739 1.00 91.62 230 GLU A CA 1
ATOM 1779 C C . GLU A 1 230 ? -24.461 9.519 19.131 1.00 91.62 230 GLU A C 1
ATOM 1781 O O . GLU A 1 230 ? -23.798 9.396 18.106 1.00 91.62 230 GLU A O 1
ATOM 1786 N N . ARG A 1 231 ? -24.478 10.663 19.827 1.00 89.69 231 ARG A N 1
ATOM 1787 C CA . ARG A 1 231 ? -23.778 11.868 19.357 1.00 89.69 231 ARG A CA 1
ATOM 1788 C C . ARG A 1 231 ? -22.284 11.624 19.123 1.00 89.69 231 ARG A C 1
ATOM 1790 O O . ARG A 1 231 ? -21.684 12.243 18.242 1.00 89.69 231 ARG A O 1
ATOM 1797 N N . HIS A 1 232 ? -21.659 10.748 19.913 1.00 88.00 232 HIS A N 1
ATOM 1798 C CA . HIS A 1 232 ? -20.257 10.388 19.711 1.00 88.00 232 HIS A CA 1
ATOM 1799 C C . HIS A 1 232 ? -20.067 9.457 18.515 1.00 88.00 232 HIS A C 1
ATOM 1801 O O . HIS A 1 232 ? -19.145 9.676 17.734 1.00 88.00 232 HIS A O 1
ATOM 1807 N N . GLN A 1 233 ? -20.922 8.449 18.344 1.00 89.88 233 GLN A N 1
ATOM 1808 C CA . GLN A 1 233 ? -20.877 7.556 17.189 1.00 89.88 233 GLN A CA 1
ATOM 1809 C C . GLN A 1 233 ? -21.080 8.347 15.894 1.00 89.88 233 GLN A C 1
ATOM 1811 O O . GLN A 1 233 ? -20.266 8.233 14.983 1.00 89.88 233 GLN A O 1
ATOM 1816 N N . ASP A 1 234 ? -22.092 9.213 15.849 1.00 84.62 234 ASP A N 1
ATOM 1817 C CA . ASP A 1 234 ? -22.434 10.011 14.669 1.00 84.62 234 ASP A CA 1
ATOM 1818 C C . ASP A 1 234 ? -21.309 10.980 14.267 1.00 84.62 234 ASP A C 1
ATOM 1820 O O . ASP A 1 234 ? -21.117 11.260 13.086 1.00 84.62 234 ASP A O 1
ATOM 1824 N N . SER A 1 235 ? -20.532 11.481 15.236 1.00 81.38 235 SER A N 1
ATOM 1825 C CA . SER A 1 235 ? -19.397 12.380 14.972 1.00 81.38 235 SER A CA 1
ATOM 1826 C C . SER A 1 235 ? -18.071 11.662 14.707 1.00 81.38 235 SER A C 1
ATOM 1828 O O . SER A 1 235 ? -17.247 12.173 13.951 1.00 81.38 235 SER A O 1
ATOM 1830 N N . SER A 1 236 ? -17.832 10.504 15.329 1.00 81.62 236 SER A N 1
ATOM 1831 C CA . SER A 1 236 ? -16.563 9.766 15.217 1.00 81.62 236 SER A CA 1
ATOM 1832 C C . SER A 1 236 ? -16.562 8.677 14.141 1.00 81.62 236 SER A C 1
ATOM 1834 O O . SER A 1 236 ? -15.488 8.285 13.678 1.00 81.62 236 SER A O 1
ATOM 1836 N N . GLY A 1 237 ? -17.737 8.163 13.767 1.00 82.19 237 GLY A N 1
ATOM 1837 C CA . GLY A 1 237 ? -17.891 6.979 12.921 1.00 82.19 237 GLY A CA 1
ATOM 1838 C C . GLY A 1 237 ? -17.426 5.670 13.574 1.00 82.19 237 GLY A C 1
ATOM 1839 O O . GLY A 1 237 ? -17.325 4.657 12.886 1.00 82.19 237 GLY A O 1
ATOM 1840 N N . GLU A 1 238 ? -17.102 5.669 14.873 1.00 87.19 238 GLU A N 1
ATOM 1841 C CA . GLU A 1 238 ? -16.630 4.486 15.600 1.00 87.19 238 GLU A CA 1
ATOM 1842 C C . GLU A 1 238 ? -17.822 3.694 16.164 1.00 87.19 238 GLU A C 1
ATOM 1844 O O . GLU A 1 238 ? -18.552 4.233 17.001 1.00 87.19 238 GLU A O 1
ATOM 1849 N N . PRO A 1 239 ? -18.037 2.426 15.752 1.00 89.88 239 PRO A N 1
ATOM 1850 C CA . PRO A 1 239 ? -19.185 1.648 16.204 1.00 89.88 239 PRO A CA 1
ATOM 1851 C C . PRO A 1 239 ? -19.203 1.455 17.723 1.00 89.88 239 PRO A C 1
ATOM 1853 O O . PRO A 1 239 ? -18.206 1.052 18.330 1.00 89.88 239 PRO A O 1
ATOM 1856 N N . LEU A 1 240 ? -20.364 1.691 18.329 1.00 93.19 240 LEU A N 1
ATOM 1857 C CA . LEU A 1 240 ? -20.589 1.643 19.768 1.00 93.19 240 LEU A CA 1
ATOM 1858 C C . LEU A 1 240 ? -21.683 0.637 20.115 1.00 93.19 240 LEU A C 1
ATOM 1860 O O . LEU A 1 240 ? -22.815 0.715 19.636 1.00 93.19 240 LEU A O 1
ATOM 1864 N N . THR A 1 241 ? -21.344 -0.294 21.004 1.00 95.69 241 THR A N 1
ATOM 1865 C CA . THR A 1 241 ? -22.315 -1.133 21.704 1.00 95.69 241 THR A CA 1
ATOM 1866 C C . THR A 1 241 ? -22.245 -0.851 23.195 1.00 95.69 241 THR A C 1
ATOM 1868 O O . THR A 1 241 ? -21.164 -0.874 23.779 1.00 95.69 241 THR A O 1
ATOM 1871 N N . VAL A 1 242 ? -23.387 -0.600 23.828 1.00 96.38 242 VAL A N 1
ATOM 1872 C CA . VAL A 1 242 ? -23.490 -0.441 25.284 1.00 96.38 242 VAL A CA 1
ATOM 1873 C C . VAL A 1 242 ? -24.295 -1.588 25.875 1.00 96.38 242 VAL A C 1
ATOM 1875 O O . VAL A 1 242 ? -25.336 -1.964 25.337 1.00 96.38 242 VAL A O 1
ATOM 1878 N N . VAL A 1 243 ? -23.797 -2.151 26.974 1.00 96.19 243 VAL A N 1
ATOM 1879 C CA . VAL A 1 243 ? -24.403 -3.282 27.676 1.00 96.19 243 VAL A CA 1
ATOM 1880 C C . VAL A 1 243 ? -24.832 -2.833 29.069 1.00 96.19 243 VAL A C 1
ATOM 1882 O O . VAL A 1 243 ? -24.051 -2.237 29.810 1.00 96.19 243 VAL A O 1
ATOM 1885 N N . PHE A 1 244 ? -26.082 -3.114 29.425 1.00 93.75 244 PHE A N 1
ATOM 1886 C CA . PHE A 1 244 ? -26.654 -2.804 30.733 1.00 93.75 244 PHE A CA 1
ATOM 1887 C C . PHE A 1 244 ? -27.144 -4.066 31.450 1.00 93.75 244 PHE A C 1
ATOM 1889 O O . PHE A 1 244 ? -27.653 -5.002 30.829 1.00 93.75 244 PHE A O 1
ATOM 1896 N N . ASP A 1 245 ? -27.077 -4.053 32.782 1.00 88.56 245 ASP A N 1
ATOM 1897 C CA . ASP A 1 245 ? -27.832 -4.993 33.610 1.00 88.56 245 ASP A CA 1
ATOM 1898 C C . ASP A 1 245 ? -29.320 -4.624 33.644 1.00 88.56 245 ASP A C 1
ATOM 1900 O O . ASP A 1 245 ? -29.684 -3.447 33.712 1.00 88.56 245 ASP A O 1
ATOM 1904 N N . GLY A 1 246 ? -30.184 -5.632 33.758 1.00 84.00 246 GLY A N 1
ATOM 1905 C CA . GLY A 1 246 ? -31.608 -5.440 34.024 1.00 84.00 246 GLY A CA 1
ATOM 1906 C C . GLY A 1 246 ? -32.459 -5.370 32.759 1.00 84.00 246 GLY A C 1
ATOM 1907 O O . GLY A 1 246 ? -32.176 -6.043 31.774 1.00 84.00 246 GLY A O 1
ATOM 1908 N N . ARG A 1 247 ? -33.567 -4.626 32.819 1.00 83.12 247 ARG A N 1
ATOM 1909 C CA . ARG A 1 247 ? -34.526 -4.513 31.711 1.00 83.12 247 ARG A CA 1
ATOM 1910 C C . ARG A 1 247 ? -34.391 -3.159 31.010 1.00 83.12 247 ARG A C 1
ATOM 1912 O O . ARG A 1 247 ? -34.084 -2.184 31.695 1.00 83.12 247 ARG A O 1
ATOM 1919 N N . PRO A 1 248 ? -34.659 -3.093 29.694 1.00 84.31 248 PRO A N 1
ATOM 1920 C CA . PRO A 1 248 ? -34.713 -1.828 28.976 1.00 84.31 248 PRO A CA 1
ATOM 1921 C C . PRO A 1 248 ? -35.830 -0.915 29.504 1.00 84.31 248 PRO A C 1
ATOM 1923 O O . PRO A 1 248 ? -36.908 -1.425 29.832 1.00 84.31 248 PRO A O 1
ATOM 1926 N N . PRO A 1 249 ? -35.615 0.415 29.531 1.00 85.88 249 PRO A N 1
ATOM 1927 C CA . PRO A 1 249 ? -36.702 1.387 29.608 1.00 85.88 249 PRO A CA 1
ATOM 1928 C C . PRO A 1 249 ? -37.706 1.156 28.469 1.00 85.88 249 PRO A C 1
ATOM 1930 O O . PRO A 1 249 ? -37.313 0.812 27.353 1.00 85.88 249 PRO A O 1
ATOM 1933 N N . ALA A 1 250 ? -39.001 1.334 28.743 1.00 79.12 250 ALA A N 1
ATOM 1934 C CA . ALA A 1 250 ? -40.085 0.970 27.819 1.00 79.12 250 ALA A CA 1
ATOM 1935 C C . ALA A 1 250 ? -40.060 1.719 26.469 1.00 79.12 250 ALA A C 1
ATOM 1937 O O . ALA A 1 250 ? -40.632 1.245 25.493 1.00 79.12 250 ALA A O 1
ATOM 1938 N N . ASP A 1 251 ? -39.405 2.874 26.424 1.00 78.38 251 ASP A N 1
ATOM 1939 C CA . ASP A 1 251 ? -39.354 3.835 25.322 1.00 78.38 251 ASP A CA 1
ATOM 1940 C C . ASP A 1 251 ? -37.963 3.946 24.668 1.00 78.38 251 ASP A C 1
ATOM 1942 O O . ASP A 1 251 ? -37.731 4.858 23.881 1.00 78.38 251 ASP A O 1
ATOM 1946 N N . LEU A 1 252 ? -37.022 3.042 24.972 1.00 78.62 252 LEU A N 1
ATOM 1947 C CA . LEU A 1 252 ? -35.644 3.090 24.453 1.00 78.62 252 LEU A CA 1
ATOM 1948 C C . LEU A 1 252 ? -35.509 2.596 22.991 1.00 78.62 252 LEU A C 1
ATOM 1950 O O . LEU A 1 252 ? -34.563 1.883 22.658 1.00 78.62 252 LEU A O 1
ATOM 1954 N N . ALA A 1 253 ? -36.471 2.912 22.127 1.00 65.38 253 ALA A N 1
ATOM 1955 C CA . ALA A 1 253 ? -36.457 2.499 20.724 1.00 65.38 253 ALA A CA 1
ATOM 1956 C C . ALA A 1 253 ? -35.620 3.451 19.843 1.00 65.38 253 ALA A C 1
ATOM 1958 O O . ALA A 1 253 ? -35.418 4.611 20.192 1.00 65.38 253 ALA A O 1
ATOM 1959 N N . ASP A 1 254 ? -35.163 2.937 18.696 1.00 67.31 254 ASP A N 1
ATOM 1960 C CA . ASP A 1 254 ? -34.532 3.682 17.590 1.00 67.31 254 ASP A CA 1
ATOM 1961 C C . ASP A 1 254 ? -33.164 4.331 17.861 1.00 67.31 254 ASP A C 1
ATOM 1963 O O . ASP A 1 254 ? -32.819 5.339 17.243 1.00 67.31 254 ASP A O 1
ATOM 1967 N N . ALA A 1 255 ? -32.344 3.730 18.731 1.00 71.31 255 ALA A N 1
ATOM 1968 C CA . ALA A 1 255 ? -30.989 4.224 18.949 1.00 71.31 255 ALA A CA 1
ATOM 1969 C C . ALA A 1 255 ? -30.032 3.893 17.783 1.00 71.31 255 ALA A C 1
ATOM 1971 O O . ALA A 1 255 ? -30.014 2.756 17.302 1.00 71.31 255 ALA A O 1
ATOM 1972 N N . SER A 1 256 ? -29.185 4.845 17.363 1.00 79.06 256 SER A N 1
ATOM 1973 C CA . SER A 1 256 ? -28.156 4.591 16.328 1.00 79.06 256 SER A CA 1
ATOM 1974 C C . SER A 1 256 ? -27.026 3.693 16.847 1.00 79.06 256 SER A C 1
ATOM 1976 O O . SER A 1 256 ? -26.392 2.952 16.089 1.00 79.06 256 SER A O 1
ATOM 1978 N N . VAL A 1 257 ? -26.786 3.725 18.158 1.00 87.56 257 VAL A N 1
ATOM 1979 C CA . VAL A 1 257 ? -25.877 2.812 18.863 1.00 87.56 257 VAL A CA 1
ATOM 1980 C C . VAL A 1 257 ? -26.563 1.486 19.167 1.00 87.56 257 VAL A C 1
ATOM 1982 O O . VAL A 1 257 ? -27.756 1.430 19.464 1.00 87.56 257 VAL A O 1
ATOM 1985 N N . GLN A 1 258 ? -25.798 0.395 19.184 1.00 90.94 258 GLN A N 1
ATOM 1986 C CA . GLN A 1 258 ? -26.347 -0.893 19.594 1.00 90.94 258 GLN A CA 1
ATOM 1987 C C . GLN A 1 258 ? -26.514 -0.921 21.121 1.00 90.94 258 GLN A C 1
ATOM 1989 O O . GLN A 1 258 ? -25.536 -0.943 21.866 1.00 90.94 258 GLN A O 1
ATOM 1994 N N . VAL A 1 259 ? -27.755 -0.953 21.606 1.00 92.69 259 VAL A N 1
ATOM 1995 C CA . VAL A 1 259 ? -28.044 -1.110 23.037 1.00 92.69 259 VAL A CA 1
ATOM 1996 C C . VAL A 1 259 ? -28.394 -2.562 23.344 1.00 92.69 259 VAL A C 1
ATOM 1998 O O . VAL A 1 259 ? -29.299 -3.136 22.739 1.00 92.69 259 VAL A O 1
ATOM 2001 N N . ARG A 1 260 ? -27.689 -3.166 24.303 1.00 92.75 260 ARG A N 1
ATOM 2002 C CA . ARG A 1 260 ? -27.927 -4.534 24.775 1.00 92.75 260 ARG A CA 1
ATOM 2003 C C . ARG A 1 260 ? -28.237 -4.547 26.265 1.00 92.75 260 ARG A C 1
ATOM 2005 O O . ARG A 1 260 ? -27.641 -3.819 27.053 1.00 92.75 260 ARG A O 1
ATOM 2012 N N . PHE A 1 261 ? -29.142 -5.436 26.646 1.00 89.50 261 PHE A N 1
ATOM 2013 C CA . PHE A 1 261 ? -29.422 -5.763 28.038 1.00 89.50 261 PHE A CA 1
ATOM 2014 C C . PHE A 1 261 ? -29.068 -7.226 28.260 1.00 89.50 261 PHE A C 1
ATOM 2016 O O . PHE A 1 261 ? -29.424 -8.076 27.439 1.00 89.50 261 PHE A O 1
ATOM 2023 N N . ALA A 1 262 ? -28.342 -7.513 29.338 1.00 86.69 262 ALA A N 1
ATOM 2024 C CA . ALA A 1 262 ? -27.886 -8.865 29.618 1.00 86.69 262 ALA A CA 1
ATOM 2025 C C . ALA A 1 262 ? -29.076 -9.839 29.755 1.00 86.69 262 ALA A C 1
ATOM 2027 O O . ALA A 1 262 ? -30.038 -9.540 30.470 1.00 86.69 262 ALA A O 1
ATOM 2028 N N . PRO A 1 263 ? -29.033 -11.019 29.108 1.00 78.38 263 PRO A N 1
ATOM 2029 C CA . PRO A 1 263 ? -30.152 -11.964 29.122 1.00 78.38 263 PRO A CA 1
ATOM 2030 C C . PRO A 1 263 ? -30.328 -12.643 30.488 1.00 78.38 263 PRO A C 1
ATOM 2032 O O . PRO A 1 263 ? -31.439 -13.022 30.869 1.00 78.38 263 PRO A O 1
ATOM 2035 N N . ARG A 1 264 ? -29.231 -12.801 31.242 1.00 81.69 264 ARG A N 1
ATOM 2036 C CA . ARG A 1 264 ? -29.229 -13.388 32.584 1.00 81.69 264 ARG A CA 1
ATOM 2037 C C . ARG A 1 264 ? -29.662 -12.345 33.618 1.00 81.69 264 ARG A C 1
ATOM 2039 O O . ARG A 1 264 ? -29.282 -11.184 33.547 1.00 81.69 264 ARG A O 1
ATOM 2046 N N . ARG A 1 265 ? -30.420 -12.768 34.636 1.00 75.56 265 ARG A N 1
ATOM 2047 C CA . ARG A 1 265 ? -30.684 -11.943 35.828 1.00 75.56 265 ARG A CA 1
ATOM 2048 C C . ARG A 1 265 ? -29.618 -12.175 36.897 1.00 75.56 265 ARG A C 1
ATOM 2050 O O . ARG A 1 265 ? -29.136 -13.294 37.062 1.00 75.56 265 ARG A O 1
ATOM 2057 N N . GLY A 1 266 ? -29.327 -11.141 37.677 1.00 74.69 266 GLY A N 1
ATOM 2058 C CA . GLY A 1 266 ? -28.424 -11.210 38.826 1.00 74.69 266 GLY A CA 1
ATOM 2059 C C . GLY A 1 266 ? -27.248 -10.254 38.688 1.00 74.69 266 GLY A C 1
ATOM 2060 O O . GLY A 1 266 ? -27.170 -9.505 37.721 1.00 74.69 266 GLY A O 1
ATOM 2061 N N . ARG A 1 267 ? -26.360 -10.276 39.684 1.00 77.88 267 ARG A N 1
ATOM 2062 C CA . ARG A 1 267 ? -25.127 -9.485 39.673 1.00 77.88 267 ARG A CA 1
ATOM 2063 C C . ARG A 1 267 ? -24.237 -9.916 38.499 1.00 77.88 267 ARG A C 1
ATOM 2065 O O . ARG A 1 267 ? -24.289 -11.089 38.109 1.00 77.88 267 ARG A O 1
ATOM 2072 N N . ASP A 1 268 ? -23.479 -8.970 37.955 1.00 84.62 268 ASP A N 1
ATOM 2073 C CA . ASP A 1 268 ? -22.444 -9.185 36.935 1.00 84.62 268 ASP A CA 1
ATOM 2074 C C . ASP A 1 268 ? -22.978 -9.763 35.607 1.00 84.62 268 ASP A C 1
ATOM 2076 O O . ASP A 1 268 ? -22.261 -10.430 34.865 1.00 84.62 268 ASP A O 1
ATOM 2080 N N . ALA A 1 269 ? -24.267 -9.566 35.297 1.00 88.31 269 ALA A N 1
ATOM 2081 C CA . ALA A 1 269 ? -24.859 -10.122 34.080 1.00 88.31 269 ALA A CA 1
ATOM 2082 C C . ALA A 1 269 ? -24.394 -9.368 32.824 1.00 88.31 269 ALA A C 1
ATOM 2084 O O . ALA A 1 269 ? -24.145 -9.996 31.794 1.00 88.31 269 ALA A O 1
ATOM 2085 N N . ALA A 1 270 ? -24.258 -8.043 32.907 1.00 90.88 270 ALA A N 1
ATOM 2086 C CA . ALA A 1 270 ? -23.659 -7.222 31.859 1.00 90.88 270 ALA A CA 1
ATOM 2087 C C . ALA A 1 270 ? -22.192 -7.593 31.620 1.00 90.88 270 ALA A C 1
ATOM 2089 O O . ALA A 1 270 ? -21.793 -7.755 30.469 1.00 90.88 270 ALA A O 1
ATOM 2090 N N . ASP A 1 271 ? -21.423 -7.806 32.687 1.00 94.06 271 ASP A N 1
ATOM 2091 C CA . ASP A 1 271 ? -20.024 -8.234 32.619 1.00 94.06 271 ASP A CA 1
ATOM 2092 C C . ASP A 1 271 ? -19.880 -9.551 31.855 1.00 94.06 271 ASP A C 1
ATOM 2094 O O . ASP A 1 271 ? -19.051 -9.663 30.951 1.00 94.06 271 ASP A O 1
ATOM 2098 N N . ASP A 1 272 ? -20.719 -10.540 32.176 1.00 93.75 272 ASP A N 1
ATOM 2099 C CA . ASP A 1 272 ? -20.723 -11.828 31.483 1.00 93.75 272 ASP A CA 1
ATOM 2100 C C . ASP A 1 272 ? -21.083 -11.690 30.000 1.00 93.75 272 ASP A C 1
ATOM 2102 O O . ASP A 1 272 ? -20.479 -12.353 29.157 1.00 93.75 272 ASP A O 1
ATOM 2106 N N . GLU A 1 273 ? -22.031 -10.815 29.662 1.00 95.06 273 GLU A N 1
ATOM 2107 C CA . GLU A 1 273 ? -22.407 -10.557 28.271 1.00 95.06 273 GLU A CA 1
ATOM 2108 C C . GLU A 1 273 ? -21.289 -9.841 27.501 1.00 95.06 273 GLU A C 1
ATOM 2110 O O . GLU A 1 273 ? -20.993 -10.226 26.371 1.00 95.06 273 GLU A O 1
ATOM 2115 N N . ILE A 1 274 ? -20.617 -8.855 28.106 1.00 96.38 274 ILE A N 1
ATOM 2116 C CA . ILE A 1 274 ? -19.457 -8.181 27.504 1.00 96.38 274 ILE A CA 1
ATOM 2117 C C . ILE A 1 274 ? -18.340 -9.192 27.242 1.00 96.38 274 ILE A C 1
ATOM 2119 O O . ILE A 1 274 ? -17.770 -9.205 26.152 1.00 96.38 274 ILE A O 1
ATOM 2123 N N . VAL A 1 275 ? -18.039 -10.064 28.206 1.00 96.94 275 VAL A N 1
ATOM 2124 C CA . VAL A 1 275 ? -17.001 -11.091 28.047 1.00 96.94 275 VAL A CA 1
ATOM 2125 C C . VAL A 1 275 ? -17.383 -12.088 26.958 1.00 96.94 275 VAL A C 1
ATOM 2127 O O . VAL A 1 275 ? -16.571 -12.344 26.074 1.00 96.94 275 VAL A O 1
ATOM 2130 N N . ARG A 1 276 ? -18.637 -12.555 26.930 1.00 95.50 276 ARG A N 1
ATOM 2131 C CA . ARG A 1 276 ? -19.148 -13.413 25.851 1.00 95.50 276 ARG A CA 1
ATOM 2132 C C . ARG A 1 276 ? -19.006 -12.741 24.484 1.00 95.50 276 ARG A C 1
ATOM 2134 O O . ARG A 1 276 ? -18.635 -13.398 23.514 1.00 95.50 276 ARG A O 1
ATOM 2141 N N . MET A 1 277 ? -19.313 -11.446 24.381 1.00 95.50 277 MET A N 1
ATOM 2142 C CA . MET A 1 277 ? -19.147 -10.683 23.142 1.00 95.50 277 MET A CA 1
ATOM 2143 C C . MET A 1 277 ? -17.683 -10.612 22.710 1.00 95.50 277 MET A C 1
ATOM 2145 O O . MET A 1 277 ? -17.421 -10.810 21.533 1.00 95.50 277 MET A O 1
ATOM 2149 N N . VAL A 1 278 ? -16.746 -10.386 23.637 1.00 96.50 278 VAL A N 1
ATOM 2150 C CA . VAL A 1 278 ? -15.303 -10.397 23.342 1.00 96.50 278 VAL A CA 1
ATOM 2151 C C . VAL A 1 278 ? -14.845 -11.782 22.874 1.00 96.50 278 VAL A C 1
ATOM 2153 O O . VAL A 1 278 ? -14.208 -11.892 21.834 1.00 96.50 278 VAL A O 1
ATOM 2156 N N . GLU A 1 279 ? -15.197 -12.842 23.603 1.00 94.50 279 GLU A N 1
ATOM 2157 C CA . GLU A 1 279 ? -14.756 -14.217 23.321 1.00 94.50 279 GLU A CA 1
ATOM 2158 C C . GLU A 1 279 ? -15.320 -14.785 22.011 1.00 94.50 279 GLU A C 1
ATOM 2160 O O . GLU A 1 279 ? -14.702 -15.644 21.388 1.00 94.50 279 GLU A O 1
ATOM 2165 N N . THR A 1 280 ? -16.502 -14.324 21.592 1.00 92.94 280 THR A N 1
ATOM 2166 C CA . THR A 1 280 ? -17.157 -14.780 20.352 1.00 92.94 280 THR A CA 1
ATOM 2167 C C . THR A 1 280 ? -16.871 -13.885 19.146 1.00 92.94 280 THR A C 1
ATOM 2169 O O . THR A 1 280 ? -17.354 -14.166 18.044 1.00 92.94 280 THR A O 1
ATOM 2172 N N . ASP A 1 281 ? -16.093 -12.818 19.332 1.00 90.00 281 ASP A N 1
ATOM 2173 C CA . ASP A 1 281 ? -15.737 -11.895 18.267 1.00 90.00 281 ASP A CA 1
ATOM 2174 C C . ASP A 1 281 ? -14.666 -12.483 17.334 1.00 90.00 281 ASP A C 1
ATOM 2176 O O . ASP A 1 281 ? -13.752 -13.184 17.761 1.00 90.00 281 ASP A O 1
ATOM 2180 N N . ARG A 1 282 ? -14.766 -12.190 16.033 1.00 86.62 282 ARG A N 1
ATOM 2181 C CA . ARG A 1 282 ? -13.799 -12.661 15.025 1.00 86.62 282 ARG A CA 1
ATOM 2182 C C . ARG A 1 282 ? -12.490 -11.866 15.033 1.00 86.62 282 ARG A C 1
ATOM 2184 O O . ARG A 1 282 ? -11.494 -12.360 14.518 1.00 86.62 282 ARG A O 1
ATOM 2191 N N . ASP A 1 283 ? -12.505 -10.655 15.585 1.00 85.75 283 ASP A N 1
ATOM 2192 C CA . ASP A 1 283 ? -11.359 -9.757 15.732 1.00 85.75 283 ASP A CA 1
ATOM 2193 C C . ASP A 1 283 ? -11.435 -9.015 17.086 1.00 85.75 283 ASP A C 1
ATOM 2195 O O . ASP A 1 283 ? -11.744 -7.815 17.141 1.00 85.75 283 ASP A O 1
ATOM 2199 N N . PRO A 1 284 ? -11.167 -9.703 18.212 1.00 89.44 284 PRO A N 1
ATOM 2200 C CA . PRO A 1 284 ? -11.221 -9.083 19.532 1.00 89.44 284 PRO A CA 1
ATOM 2201 C C . PRO A 1 284 ? -10.160 -7.990 19.732 1.00 89.44 284 PRO A C 1
ATOM 2203 O O . PRO A 1 284 ? -10.372 -7.084 20.538 1.00 89.44 284 PRO A O 1
ATOM 2206 N N . GLY A 1 285 ? -9.059 -7.998 18.967 1.00 88.88 285 GLY A N 1
ATOM 2207 C CA . GLY A 1 285 ? -8.010 -6.971 19.040 1.00 88.88 285 GLY A CA 1
ATOM 2208 C C . GLY A 1 285 ? -8.511 -5.562 18.695 1.00 88.88 285 GLY A C 1
ATOM 2209 O O . GLY A 1 285 ? -8.025 -4.567 19.256 1.00 88.88 285 GLY A O 1
ATOM 2210 N N . SER A 1 286 ? -9.537 -5.489 17.840 1.00 88.94 286 SER A N 1
ATOM 2211 C CA . SER A 1 286 ? -10.246 -4.255 17.471 1.00 88.94 286 SER A CA 1
ATOM 2212 C C . SER A 1 286 ? -11.204 -3.720 18.539 1.00 88.94 286 SER A C 1
ATOM 2214 O O . SER A 1 286 ? -11.614 -2.556 18.477 1.00 88.94 286 SER A O 1
ATOM 2216 N N . LEU A 1 287 ? -11.562 -4.538 19.536 1.00 94.38 287 LEU A N 1
ATOM 2217 C CA . LEU A 1 287 ? -12.487 -4.144 20.591 1.00 94.38 287 LEU A CA 1
ATOM 2218 C C . LEU A 1 287 ? -11.789 -3.279 21.646 1.00 94.38 287 LEU A C 1
ATOM 2220 O O . LEU A 1 287 ? -10.631 -3.493 22.040 1.00 94.38 287 LEU A O 1
ATOM 2224 N N . ARG A 1 288 ? -12.529 -2.291 22.145 1.00 96.50 288 ARG A N 1
ATOM 2225 C CA . ARG A 1 288 ? -12.173 -1.501 23.324 1.00 96.50 288 ARG A CA 1
ATOM 2226 C C . ARG A 1 288 ? -13.308 -1.563 24.334 1.00 96.50 288 ARG A C 1
ATOM 2228 O O . ARG A 1 288 ? -14.351 -0.938 24.149 1.00 96.50 288 ARG A O 1
ATOM 2235 N N . VAL A 1 289 ? -13.087 -2.320 25.406 1.00 97.88 289 VAL A N 1
ATOM 2236 C CA . VAL A 1 289 ? -14.029 -2.434 26.522 1.00 97.88 289 VAL A CA 1
ATOM 2237 C C . VAL A 1 289 ? -13.864 -1.230 27.443 1.00 97.88 289 VAL A C 1
ATOM 2239 O O . VAL A 1 289 ? -12.765 -0.954 27.929 1.00 97.88 289 VAL A O 1
ATOM 2242 N N . VAL A 1 290 ? -14.952 -0.505 27.684 1.00 97.88 290 VAL A N 1
ATOM 2243 C CA . VAL A 1 290 ? -14.991 0.624 28.612 1.00 97.88 290 VAL A CA 1
ATOM 2244 C C . VAL A 1 290 ? -15.488 0.135 29.960 1.00 97.88 290 VAL A C 1
ATOM 2246 O O . VAL A 1 290 ? -16.677 -0.119 30.117 1.00 97.88 290 VAL A O 1
ATOM 2249 N N . THR A 1 291 ? -14.586 0.035 30.933 1.00 96.75 291 THR A N 1
ATOM 2250 C CA . THR A 1 291 ? -14.924 -0.284 32.324 1.00 96.75 291 THR A CA 1
ATOM 2251 C C . THR A 1 291 ? -13.812 0.178 33.264 1.00 96.75 291 THR A C 1
ATOM 2253 O O . THR A 1 291 ? -12.636 0.225 32.898 1.00 96.75 291 THR A O 1
ATOM 2256 N N . SER A 1 292 ? -14.181 0.550 34.484 1.00 95.25 292 SER A N 1
ATOM 2257 C CA . SER A 1 292 ? -13.254 0.762 35.602 1.00 95.25 292 SER A CA 1
ATOM 2258 C C . SER A 1 292 ? -13.249 -0.412 36.587 1.00 95.25 292 SER A C 1
ATOM 2260 O O . SER A 1 292 ? -12.512 -0.356 37.568 1.00 95.25 292 SER A O 1
ATOM 2262 N N . ASP A 1 293 ? -14.056 -1.453 36.349 1.00 94.88 293 ASP A N 1
ATOM 2263 C CA . ASP A 1 293 ? -14.031 -2.685 37.137 1.00 94.88 293 ASP A CA 1
ATOM 2264 C C . ASP A 1 293 ? -12.786 -3.518 36.787 1.00 94.88 293 ASP A C 1
ATOM 2266 O O . ASP A 1 293 ? -12.511 -3.804 35.619 1.00 94.88 293 ASP A O 1
ATOM 2270 N N . SER A 1 294 ? -11.997 -3.889 37.797 1.00 95.19 294 SER A N 1
ATOM 2271 C CA . SER A 1 294 ? -10.737 -4.610 37.594 1.00 95.19 294 SER A CA 1
ATOM 2272 C C . SER A 1 294 ? -10.938 -6.060 37.148 1.00 95.19 294 SER A C 1
ATOM 2274 O O . SER A 1 294 ? -10.100 -6.583 36.408 1.00 95.19 294 SER A O 1
ATOM 2276 N N . THR A 1 295 ? -12.038 -6.694 37.550 1.00 96.38 295 THR A N 1
ATOM 2277 C CA . THR A 1 295 ? -12.378 -8.079 37.208 1.00 96.38 295 THR A CA 1
ATOM 2278 C C . THR A 1 295 ? -12.818 -8.165 35.752 1.00 96.38 295 THR A C 1
ATOM 2280 O O . THR A 1 295 ? -12.245 -8.947 34.986 1.00 96.38 295 THR A O 1
ATOM 2283 N N . LEU A 1 296 ? -13.759 -7.316 35.328 1.00 96.44 296 LEU A N 1
ATOM 2284 C CA . LEU A 1 296 ? -14.178 -7.238 33.927 1.00 96.44 296 LEU A CA 1
ATOM 2285 C C . LEU A 1 296 ? -13.007 -6.830 33.025 1.00 96.44 296 LEU A C 1
ATOM 2287 O O . LEU A 1 296 ? -12.786 -7.438 31.977 1.00 96.44 296 LEU A O 1
ATOM 2291 N N . ALA A 1 297 ? -12.192 -5.863 33.454 1.00 96.75 297 ALA A N 1
ATOM 2292 C CA . ALA A 1 297 ? -11.007 -5.445 32.712 1.00 96.75 297 ALA A CA 1
ATOM 2293 C C . ALA A 1 297 ? -9.978 -6.576 32.534 1.00 96.75 297 ALA A C 1
ATOM 2295 O O . ALA A 1 297 ? -9.311 -6.645 31.500 1.00 96.75 297 ALA A O 1
ATOM 2296 N N . ALA A 1 298 ? -9.800 -7.448 33.529 1.00 96.12 298 ALA A N 1
ATOM 2297 C CA . ALA A 1 298 ? -8.913 -8.602 33.410 1.00 96.12 298 ALA A CA 1
ATOM 2298 C C . ALA A 1 298 ? -9.473 -9.637 32.420 1.00 96.12 298 ALA A C 1
ATOM 2300 O O . ALA A 1 298 ? -8.743 -10.081 31.533 1.00 96.12 298 ALA A O 1
ATOM 2301 N N . ARG A 1 299 ? -10.772 -9.954 32.515 1.00 97.94 299 ARG A N 1
ATOM 2302 C CA . ARG A 1 299 ? -11.457 -10.898 31.613 1.00 97.94 299 ARG A CA 1
ATOM 2303 C C . ARG A 1 299 ? -11.448 -10.415 30.159 1.00 97.94 299 ARG A C 1
ATOM 2305 O O . ARG A 1 299 ? -11.087 -11.174 29.268 1.00 97.94 299 ARG A O 1
ATOM 2312 N N . ALA A 1 300 ? -11.743 -9.137 29.922 1.00 97.06 300 ALA A N 1
ATOM 2313 C CA . ALA A 1 300 ? -11.704 -8.537 28.587 1.00 97.06 300 ALA A CA 1
ATOM 2314 C C . ALA A 1 300 ? -10.309 -8.620 27.943 1.00 97.06 300 ALA A C 1
ATOM 2316 O O . ALA A 1 300 ? -10.190 -8.984 26.773 1.00 97.06 300 ALA A O 1
ATOM 2317 N N . ARG A 1 301 ? -9.245 -8.338 28.711 1.00 96.06 301 ARG A N 1
ATOM 2318 C CA . ARG A 1 301 ? -7.861 -8.475 28.222 1.00 96.06 301 ARG A CA 1
ATOM 2319 C C . ARG A 1 301 ? -7.490 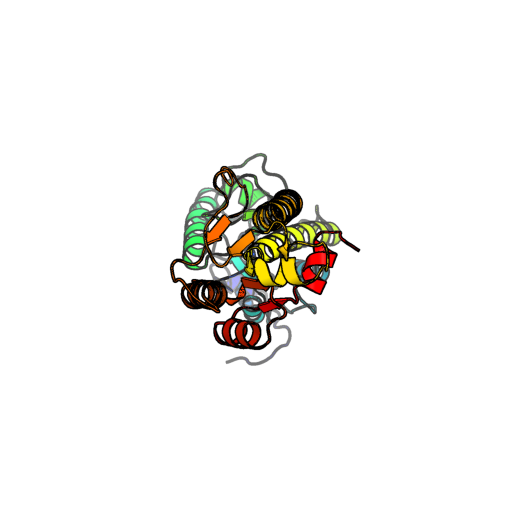-9.925 27.937 1.00 96.06 301 ARG A C 1
ATOM 2321 O O . ARG A 1 301 ? -6.821 -10.179 26.942 1.00 96.06 301 ARG A O 1
ATOM 2328 N N . ALA A 1 302 ? -7.927 -10.863 28.779 1.00 95.38 302 ALA A N 1
ATOM 2329 C CA . ALA A 1 302 ? -7.712 -12.290 28.544 1.00 95.38 302 ALA A CA 1
ATOM 2330 C C . ALA A 1 302 ? -8.378 -12.765 27.239 1.00 95.38 302 ALA A C 1
ATOM 2332 O O . ALA A 1 302 ? -7.808 -13.595 26.538 1.00 95.38 302 ALA A O 1
ATOM 2333 N N . GLY A 1 303 ? -9.526 -12.182 26.875 1.00 92.81 303 GLY A N 1
ATOM 2334 C CA . GLY A 1 303 ? -10.203 -12.402 25.592 1.00 92.81 303 GLY A CA 1
ATOM 2335 C C . GLY A 1 303 ? -9.611 -11.642 24.394 1.00 92.81 303 GLY A C 1
ATOM 2336 O O . GLY A 1 303 ? -10.156 -11.728 23.301 1.00 92.81 303 GLY A O 1
ATOM 2337 N N . GLY A 1 304 ? -8.515 -10.892 24.567 1.00 90.69 304 GLY A N 1
ATOM 2338 C CA . GLY A 1 304 ? -7.816 -10.191 23.482 1.00 90.69 304 GLY A CA 1
ATOM 2339 C C . GLY A 1 304 ? -8.274 -8.753 23.215 1.00 90.69 304 GLY A C 1
ATOM 2340 O O . GLY A 1 304 ? -7.714 -8.099 22.335 1.00 90.69 304 GLY A O 1
ATOM 2341 N N . ALA A 1 305 ? -9.235 -8.226 23.979 1.00 96.19 305 ALA A N 1
ATOM 2342 C CA . ALA A 1 305 ? -9.693 -6.846 23.837 1.00 96.19 305 ALA A CA 1
ATOM 2343 C C . ALA A 1 305 ? -8.795 -5.846 24.584 1.00 96.19 305 ALA A C 1
ATOM 2345 O O . ALA A 1 305 ? -8.243 -6.118 25.655 1.00 96.19 305 ALA A O 1
ATOM 2346 N N . GLY A 1 306 ? -8.702 -4.625 24.055 1.00 95.81 306 GLY A N 1
ATOM 2347 C CA . GLY A 1 306 ? -8.148 -3.502 24.811 1.00 95.81 306 GLY A CA 1
ATOM 2348 C C . GLY A 1 306 ? -9.154 -2.977 25.836 1.00 95.81 306 GLY A C 1
ATOM 2349 O O . GLY A 1 306 ? -10.362 -3.118 25.661 1.00 95.81 306 GLY A O 1
ATOM 2350 N N . VAL A 1 307 ? -8.670 -2.320 26.893 1.00 96.88 307 VAL A N 1
ATOM 2351 C CA . VAL A 1 307 ? -9.526 -1.766 27.957 1.00 96.88 307 VAL A CA 1
ATOM 2352 C C . VAL A 1 307 ? -9.247 -0.283 28.163 1.00 96.88 307 VAL A C 1
ATOM 2354 O O . VAL A 1 307 ? -8.091 0.137 28.213 1.00 96.88 307 VAL A O 1
ATOM 2357 N N . VAL A 1 308 ? -10.314 0.496 28.328 1.00 96.38 308 VAL A N 1
ATOM 2358 C CA . VAL A 1 308 ? -10.287 1.929 28.634 1.00 96.38 308 VAL A CA 1
ATOM 2359 C C . VAL A 1 308 ? -11.117 2.180 29.891 1.00 96.38 308 VAL A C 1
ATOM 2361 O O . VAL A 1 308 ? -12.210 1.644 30.030 1.00 96.38 308 VAL A O 1
ATOM 2364 N N . SER A 1 309 ? -10.626 3.008 30.817 1.00 96.25 309 SER A N 1
ATOM 2365 C CA . SER A 1 309 ? -11.404 3.330 32.019 1.00 96.25 309 SER A CA 1
ATOM 2366 C C . SER A 1 309 ? -12.613 4.208 31.700 1.00 96.25 309 SER A C 1
ATOM 2368 O O . SER A 1 309 ? -12.537 5.094 30.841 1.00 96.25 309 SER A O 1
ATOM 2370 N N . ALA A 1 310 ? -13.708 4.026 32.443 1.00 93.62 310 ALA A N 1
ATOM 2371 C CA . ALA A 1 310 ? -14.941 4.791 32.249 1.00 93.62 310 ALA A CA 1
ATOM 2372 C C . ALA A 1 310 ? -14.710 6.310 32.339 1.00 93.62 310 ALA A C 1
ATOM 2374 O O . ALA A 1 310 ? -15.193 7.066 31.499 1.00 93.62 310 ALA A O 1
ATOM 2375 N N . GLY A 1 311 ? -13.883 6.766 33.286 1.00 89.75 311 GLY A N 1
ATOM 2376 C CA . GLY A 1 311 ? -13.525 8.183 33.401 1.00 89.75 311 GLY A CA 1
ATOM 2377 C C . GLY A 1 311 ? -12.738 8.723 32.198 1.00 89.75 311 GLY A C 1
ATOM 2378 O O . GLY A 1 311 ? -12.959 9.854 31.772 1.00 89.75 311 GLY A O 1
ATOM 2379 N N . SER A 1 312 ? -11.838 7.924 31.614 1.00 89.62 312 SER A N 1
ATOM 2380 C CA . SER A 1 312 ? -11.099 8.327 30.405 1.00 89.62 312 SER A CA 1
ATOM 2381 C C . SER A 1 312 ? -12.003 8.393 29.184 1.00 89.62 312 SER A C 1
ATOM 2383 O O . SER A 1 312 ? -11.882 9.314 28.377 1.00 89.62 312 SER A O 1
ATOM 2385 N N . PHE A 1 313 ? -12.939 7.455 29.083 1.00 93.19 313 PHE A N 1
ATOM 2386 C CA . PHE A 1 313 ? -13.942 7.449 28.033 1.00 93.19 313 PHE A CA 1
ATOM 2387 C C . PHE A 1 313 ? -14.908 8.639 28.151 1.00 93.19 313 PHE A C 1
ATOM 2389 O O . PHE A 1 313 ? -15.176 9.308 27.161 1.00 93.19 313 PHE A O 1
ATOM 2396 N N . LEU A 1 314 ? -15.345 9.007 29.357 1.00 89.31 314 LEU A N 1
ATOM 2397 C CA . LEU A 1 314 ? -16.203 10.182 29.559 1.00 89.31 314 LEU A CA 1
ATOM 2398 C C . LEU A 1 314 ? -15.547 11.499 29.138 1.00 89.31 314 LEU A C 1
ATOM 2400 O O . LEU A 1 314 ? -16.222 12.341 28.549 1.00 89.31 314 LEU A O 1
ATOM 2404 N N . ARG A 1 315 ? -14.237 11.658 29.371 1.00 86.44 315 ARG A N 1
ATOM 2405 C CA . ARG A 1 315 ? -13.485 12.816 28.855 1.00 86.44 315 ARG A CA 1
ATOM 2406 C C . ARG A 1 315 ? -13.492 12.862 27.327 1.00 86.44 315 ARG A C 1
ATOM 2408 O O . ARG A 1 315 ? -13.569 13.943 26.753 1.00 86.44 315 ARG A O 1
ATOM 2415 N N . ARG A 1 316 ? -13.447 11.698 26.670 1.00 84.69 316 ARG A N 1
ATOM 2416 C CA . ARG A 1 316 ? -13.542 11.575 25.206 1.00 84.69 316 ARG A CA 1
ATOM 2417 C C . ARG A 1 316 ? -14.930 11.948 24.676 1.00 84.69 316 ARG A C 1
ATOM 2419 O O . ARG A 1 316 ? -15.015 12.502 23.587 1.00 84.69 316 ARG A O 1
ATOM 2426 N N . LEU A 1 317 ? -15.992 11.719 25.451 1.00 84.94 317 LEU A N 1
ATOM 2427 C CA . LEU A 1 317 ? -17.352 12.168 25.115 1.00 84.94 317 LEU A CA 1
ATOM 2428 C C . LEU A 1 317 ? -17.546 13.696 25.239 1.00 84.94 317 LEU A C 1
ATOM 2430 O O . LEU A 1 317 ? -18.611 14.197 24.886 1.00 84.94 317 LEU A O 1
ATOM 2434 N N . GLY A 1 318 ? -16.527 14.436 25.695 1.00 73.44 318 GLY A N 1
ATOM 2435 C CA . GLY A 1 318 ? -16.560 15.897 25.818 1.00 73.44 318 GLY A CA 1
ATOM 2436 C C . GLY A 1 318 ? -17.017 16.407 27.184 1.00 73.44 318 GLY A C 1
ATOM 2437 O O . GLY A 1 318 ? -17.232 17.606 27.346 1.00 73.44 318 GLY A O 1
ATOM 2438 N N . ASP A 1 319 ? -17.136 15.532 28.180 1.00 57.81 319 ASP A N 1
ATOM 2439 C CA . ASP A 1 319 ? -17.596 15.926 29.501 1.00 57.81 319 ASP A CA 1
ATOM 2440 C C . ASP A 1 319 ? -16.401 16.119 30.454 1.00 57.81 319 ASP A C 1
ATOM 2442 O O . ASP A 1 319 ? -15.700 15.156 30.786 1.00 57.81 319 ASP A O 1
ATOM 2446 N N . ARG A 1 320 ? -16.186 17.364 30.896 1.00 43.84 320 ARG A N 1
ATOM 2447 C CA . ARG A 1 320 ? -15.290 17.696 32.015 1.00 43.84 320 ARG A CA 1
ATOM 2448 C C . ARG A 1 320 ? -15.963 17.398 33.348 1.00 43.84 320 ARG A C 1
ATOM 2450 O O . ARG A 1 320 ? -17.168 17.704 33.472 1.00 43.84 320 ARG A O 1
#

Nearest PDB structures (foldseek):
  1mwj-assembly1_A  TM=9.758E-01  e=1.502E-21  Escherichia coli
  1mtl-assembly1_B  TM=9.613E-01  e=9.027E-20  Escherichia coli
  1mtl-assembly1_A  TM=9.612E-01  e=2.199E-19  Escherichia coli
  2c2q-assembly1_A  TM=8.611E-01  e=5.632E-15  Deinococcus radiodurans R1 = ATCC 13939 = DSM 20539
  2c2p-assembly1_A  TM=8.605E-01  e=1.639E-14  Deinococcus radiodurans R1 = ATCC 13939 = DSM 20539

pLDDT: mean 89.2, std 11.99, range [33.53, 98.75]

Radius of gyration: 28.22 Å; Cα contacts (8 Å, |Δi|>4): 556; chains: 1; bounding box: 69×36×73 Å